Protein AF-A0A955BV72-F1 (afdb_monomer_lite)

pLDDT: mean 93.69, std 6.2, range [55.03, 98.38]

Foldseek 3Di:
DVLCVVVVHDDDDDDDQDAALAADAQEEEGADQDDDCVVSNHQHDALHEYEYLDAQLCPPDPPDDGPHQVVVVVSRHQKYKHFHDDDDSDLQQGFDPCLVVCLLCFAFNLRSRVVRHNDPPGMDMDGDRRRGPNHDAKAWDWDQDDAAAEDEFKGKTFIDIGAAFAWKFKDKLNHTDDIGHHRDIDMDTCPPPFFAKIKIKIWTFHPDPNRHIYMDIHMYGYDPPFPWAKAKAKVVQAEDEQADKMKIKIDDDVQFKKFKDFSPHTPDIAGDNIGMDMDRNNVQPAAKTWMWIARPVRRGIYDTGIYGYD

Sequence (310 aa):
ADQLRAAGAKAVVADGVLPRNAHDVVGLTVGSSLFDLDEAKVKIRPGAICEHLTSYGGILKADWYHTPLSHFLKAGAAGASGTVIEPYAIQAKFPLPAVHLHYYRGCSLAEAFYQSVAGPYQLLIVGDPLCQPWATPPKCSATDIKEGQTVAGSLSVKPHTVGAVRSCEVYLDGVLHSRVKPQETAEITTSGVSGGYHELRLVAIADTPIETRGAFTTSFLVANGSNAALRIRAQPARWVGLDEEITLTAEGAGLKHAVFRQNSRTLGRASGESPSLTLRADVLGRGPVRLHAVNPASGEQSAPLWLWVR

Structure (mmCIF, N/CA/C/O backbone):
data_AF-A0A955BV72-F1
#
_entry.id   AF-A0A955BV72-F1
#
loop_
_atom_site.group_PDB
_atom_site.id
_atom_site.type_symbol
_atom_site.label_atom_id
_atom_site.label_alt_id
_atom_site.label_comp_id
_atom_site.label_asym_id
_atom_site.label_entity_id
_atom_site.label_seq_id
_atom_site.pdbx_PDB_ins_code
_atom_site.Cartn_x
_atom_site.Cartn_y
_atom_site.Cartn_z
_atom_site.occupancy
_atom_site.B_iso_or_equiv
_atom_site.auth_seq_id
_atom_site.auth_comp_id
_atom_site.auth_asym_id
_atom_site.auth_atom_id
_atom_site.pdbx_PDB_model_num
ATOM 1 N N . ALA A 1 1 ? 9.293 1.319 -28.795 1.00 89.12 1 ALA A N 1
ATOM 2 C CA . ALA A 1 1 ? 9.453 2.791 -28.798 1.00 89.12 1 ALA A CA 1
ATOM 3 C C . ALA A 1 1 ? 8.258 3.502 -29.430 1.00 89.12 1 ALA A C 1
ATOM 5 O O . ALA A 1 1 ? 7.754 4.441 -28.830 1.00 89.12 1 ALA A O 1
ATOM 6 N N . ASP A 1 2 ? 7.755 3.052 -30.582 1.00 95.31 2 ASP A N 1
ATOM 7 C CA . ASP A 1 2 ? 6.677 3.763 -31.293 1.00 95.31 2 ASP A CA 1
ATOM 8 C C . ASP A 1 2 ? 5.366 3.844 -30.512 1.00 95.31 2 ASP A C 1
ATOM 10 O O . ASP A 1 2 ? 4.762 4.906 -30.453 1.00 95.31 2 ASP A O 1
ATOM 14 N N . GLN A 1 3 ? 4.978 2.778 -29.807 1.00 96.06 3 GLN A N 1
ATOM 15 C CA . GLN A 1 3 ? 3.794 2.808 -28.937 1.00 96.06 3 GLN A CA 1
ATOM 16 C C . GLN A 1 3 ? 3.919 3.802 -27.772 1.00 96.06 3 GLN A C 1
ATOM 18 O O . GLN A 1 3 ? 2.933 4.426 -27.397 1.00 96.06 3 GLN A O 1
ATOM 23 N N . LEU A 1 4 ? 5.123 3.985 -27.217 1.00 95.06 4 LEU A N 1
ATOM 24 C CA . LEU A 1 4 ? 5.376 5.002 -26.189 1.00 95.06 4 LEU A CA 1
ATOM 25 C C . LEU A 1 4 ? 5.234 6.411 -26.775 1.00 95.06 4 LEU A C 1
ATOM 27 O O . LEU A 1 4 ? 4.575 7.253 -26.175 1.00 95.06 4 LEU A O 1
ATOM 31 N N . ARG A 1 5 ? 5.786 6.646 -27.973 1.00 96.62 5 ARG A N 1
ATOM 32 C CA . ARG A 1 5 ? 5.648 7.926 -28.688 1.00 96.62 5 ARG A CA 1
ATOM 33 C C . ARG A 1 5 ? 4.196 8.231 -29.035 1.00 96.62 5 ARG A C 1
ATOM 35 O O . ARG A 1 5 ? 3.741 9.342 -28.796 1.00 96.62 5 ARG A O 1
ATOM 42 N N . ALA A 1 6 ? 3.454 7.234 -29.516 1.00 96.56 6 ALA A N 1
ATOM 43 C CA . ALA A 1 6 ? 2.024 7.349 -29.790 1.00 96.56 6 ALA A CA 1
ATOM 44 C C . ALA A 1 6 ? 1.201 7.648 -28.524 1.00 96.56 6 ALA A C 1
ATOM 46 O O . ALA A 1 6 ? 0.189 8.334 -28.606 1.00 96.56 6 ALA A O 1
ATOM 47 N N . ALA A 1 7 ? 1.649 7.180 -27.354 1.00 92.75 7 ALA A N 1
ATOM 48 C CA . ALA A 1 7 ? 1.043 7.503 -26.063 1.00 92.75 7 ALA A CA 1
ATOM 49 C C . ALA A 1 7 ? 1.447 8.891 -25.517 1.00 92.75 7 ALA A C 1
ATOM 51 O O . ALA A 1 7 ? 0.935 9.297 -24.479 1.00 92.75 7 ALA A O 1
ATOM 52 N N . GLY A 1 8 ? 2.341 9.622 -26.194 1.00 94.62 8 GLY A N 1
ATOM 53 C CA . GLY A 1 8 ? 2.804 10.954 -25.785 1.00 94.62 8 GLY A CA 1
ATOM 54 C C . GLY A 1 8 ? 4.129 10.974 -25.013 1.00 94.62 8 GLY A C 1
ATOM 55 O O . GLY A 1 8 ? 4.563 12.039 -24.572 1.00 94.62 8 GLY A O 1
ATOM 56 N N . ALA A 1 9 ? 4.807 9.833 -24.861 1.00 94.38 9 ALA A N 1
ATOM 57 C CA . ALA A 1 9 ? 6.116 9.765 -24.218 1.00 94.38 9 ALA A CA 1
ATOM 58 C C . ALA A 1 9 ? 7.266 10.033 -25.203 1.00 94.38 9 ALA A C 1
ATOM 60 O O . ALA A 1 9 ? 7.244 9.639 -26.369 1.00 94.38 9 ALA A O 1
ATOM 61 N N . LYS A 1 10 ? 8.353 10.616 -24.701 1.00 94.88 10 LYS A N 1
ATOM 62 C CA . LYS A 1 10 ? 9.645 10.637 -25.399 1.00 94.88 10 LYS A CA 1
ATOM 63 C C . LYS A 1 10 ? 10.346 9.291 -25.211 1.00 94.88 10 LYS A C 1
ATOM 65 O O . LYS A 1 10 ? 10.582 8.867 -24.085 1.00 94.88 10 LYS A O 1
ATOM 70 N N . ALA A 1 11 ? 10.672 8.623 -26.314 1.00 95.19 11 ALA A N 1
ATOM 71 C CA . ALA A 1 11 ? 11.381 7.345 -26.309 1.00 95.19 11 ALA A CA 1
ATOM 72 C C . ALA A 1 11 ? 12.516 7.363 -27.334 1.00 95.19 11 ALA A C 1
ATOM 74 O O . ALA A 1 11 ? 12.317 7.766 -28.485 1.00 95.19 11 ALA A O 1
ATOM 75 N N . VAL A 1 12 ? 13.689 6.886 -26.924 1.00 93.56 12 VAL A N 1
ATOM 76 C CA . VAL A 1 12 ? 14.898 6.802 -27.749 1.00 93.56 12 VAL A CA 1
ATOM 77 C C . VAL A 1 12 ? 15.370 5.353 -27.760 1.00 93.56 12 VAL A C 1
ATOM 79 O O . VAL A 1 12 ? 15.407 4.705 -26.720 1.00 93.56 12 VAL A O 1
ATOM 82 N N . VAL A 1 13 ? 15.700 4.853 -28.948 1.00 93.00 13 VAL A N 1
ATOM 83 C CA . VAL A 1 13 ? 16.456 3.612 -29.144 1.00 93.00 13 VAL A CA 1
ATOM 84 C C . VAL A 1 13 ? 17.717 4.046 -29.863 1.00 93.00 13 VAL A C 1
ATOM 86 O O . VAL A 1 13 ? 17.620 4.751 -30.867 1.00 93.00 13 VAL A O 1
ATOM 89 N N . ALA A 1 14 ? 18.868 3.715 -29.304 1.00 88.81 14 ALA A N 1
ATOM 90 C CA . ALA A 1 14 ? 20.157 4.131 -29.825 1.00 88.81 14 ALA A CA 1
ATOM 91 C C . ALA A 1 14 ? 21.128 2.958 -29.754 1.00 88.81 14 ALA A C 1
ATOM 93 O O . ALA A 1 14 ? 21.044 2.145 -28.831 1.00 88.81 14 ALA A O 1
ATOM 94 N N . ASP A 1 15 ? 22.050 2.911 -30.708 1.00 88.38 15 ASP A N 1
ATOM 95 C CA . ASP A 1 15 ? 23.176 1.990 -30.668 1.00 88.38 15 ASP A CA 1
ATOM 96 C C . ASP A 1 15 ? 24.218 2.475 -29.649 1.00 88.38 15 ASP A C 1
ATOM 98 O O . ASP A 1 15 ? 24.461 3.677 -29.501 1.00 88.38 15 ASP A O 1
ATOM 102 N N . GLY A 1 16 ? 24.843 1.531 -28.943 1.00 89.69 16 GLY A N 1
ATOM 103 C CA . GLY A 1 16 ? 25.845 1.797 -27.910 1.00 89.69 16 GLY A CA 1
ATOM 104 C C . GLY A 1 16 ? 25.449 1.271 -26.528 1.00 89.69 16 GLY A C 1
ATOM 105 O O . GLY A 1 16 ? 24.464 0.557 -26.368 1.00 89.69 16 GLY A O 1
ATOM 106 N N . VAL A 1 17 ? 26.259 1.607 -25.519 1.00 92.12 17 VAL A N 1
ATOM 107 C CA . VAL A 1 17 ? 26.105 1.092 -24.144 1.00 92.12 17 VAL A CA 1
ATOM 108 C C . VAL A 1 17 ? 25.045 1.869 -23.356 1.00 92.12 17 VAL A C 1
ATOM 110 O O . VAL A 1 17 ? 24.181 1.273 -22.719 1.00 92.12 17 VAL A O 1
ATOM 113 N N . LEU A 1 18 ? 25.102 3.202 -23.405 1.00 94.94 18 LEU A N 1
ATOM 114 C CA . LEU A 1 18 ? 24.198 4.117 -22.707 1.00 94.94 18 LEU A CA 1
ATOM 115 C C . LEU A 1 18 ? 23.954 5.377 -23.553 1.00 94.94 18 LEU A C 1
ATOM 117 O O . LEU A 1 18 ? 24.843 5.778 -24.314 1.00 94.94 18 LEU A O 1
ATOM 121 N N . PRO A 1 19 ? 22.805 6.062 -23.387 1.00 93.38 19 PRO A N 1
ATOM 122 C CA . PRO A 1 19 ? 22.636 7.406 -23.925 1.00 93.38 19 PRO A CA 1
ATOM 123 C C . PRO A 1 19 ? 23.625 8.374 -23.259 1.00 93.38 19 PRO A C 1
ATOM 125 O O . PRO A 1 19 ? 23.889 8.279 -22.063 1.00 93.38 19 PRO A O 1
ATOM 128 N N . ARG A 1 20 ? 24.157 9.337 -24.018 1.00 94.38 20 ARG A N 1
ATOM 129 C CA . ARG A 1 20 ? 25.059 10.372 -23.486 1.00 94.38 20 ARG A CA 1
ATOM 130 C C . ARG A 1 20 ? 24.276 11.644 -23.147 1.00 94.38 20 ARG A C 1
ATOM 132 O O . ARG A 1 20 ? 23.447 12.081 -23.939 1.00 94.38 20 ARG A O 1
ATOM 139 N N . ASN A 1 21 ? 24.579 12.263 -22.004 1.00 95.69 21 ASN A N 1
ATOM 140 C CA . ASN A 1 21 ? 23.965 13.516 -21.528 1.00 95.69 21 ASN A CA 1
ATOM 141 C C . ASN A 1 21 ? 22.427 13.464 -21.366 1.00 95.69 21 ASN A C 1
ATOM 143 O O . ASN A 1 21 ? 21.741 14.460 -21.591 1.00 95.69 21 ASN A O 1
ATOM 147 N N . ALA A 1 22 ? 21.868 12.313 -20.980 1.00 95.25 22 ALA A N 1
ATOM 148 C CA . ALA A 1 22 ? 20.432 12.173 -20.730 1.00 95.25 22 ALA A CA 1
ATOM 149 C C . ALA A 1 22 ? 20.102 12.507 -19.267 1.00 95.25 22 ALA A C 1
ATOM 151 O O . ALA A 1 22 ? 20.547 11.815 -18.358 1.00 95.25 22 ALA A O 1
ATOM 152 N N . HIS A 1 23 ? 19.331 13.561 -19.003 1.00 95.25 23 HIS A N 1
ATOM 153 C CA . HIS A 1 23 ? 19.151 14.084 -17.636 1.00 95.25 23 HIS A CA 1
ATOM 154 C C . HIS A 1 23 ? 17.760 13.851 -17.024 1.00 95.25 23 HIS A C 1
ATOM 156 O O . HIS A 1 23 ? 17.499 14.239 -15.884 1.00 95.25 23 HIS A O 1
ATOM 162 N N . ASP A 1 24 ? 16.866 13.236 -17.784 1.00 94.00 24 ASP A N 1
ATOM 163 C CA . ASP A 1 24 ? 15.438 13.087 -17.527 1.00 94.00 24 ASP A CA 1
ATOM 164 C C . ASP A 1 24 ? 14.976 11.636 -17.737 1.00 94.00 24 ASP A C 1
ATOM 166 O O . ASP A 1 24 ? 13.863 11.374 -18.195 1.00 94.00 24 ASP A O 1
ATOM 170 N N . VAL A 1 25 ? 15.846 10.683 -17.394 1.00 96.81 25 VAL A N 1
ATOM 171 C CA . VAL A 1 25 ? 15.604 9.257 -17.614 1.00 96.81 25 VAL A CA 1
ATOM 172 C C . VAL A 1 25 ? 14.648 8.713 -16.555 1.00 96.81 25 VAL A C 1
ATOM 174 O O . VAL A 1 25 ? 14.969 8.644 -15.370 1.00 96.81 25 VAL A O 1
ATOM 177 N N . VAL A 1 26 ? 13.460 8.321 -17.008 1.00 96.25 26 VAL A N 1
ATOM 178 C CA . VAL A 1 26 ? 12.371 7.731 -16.203 1.00 96.25 26 VAL A CA 1
ATOM 179 C C . VAL A 1 26 ? 12.145 6.242 -16.511 1.00 96.25 26 VAL A C 1
ATOM 181 O O . VAL A 1 26 ? 11.332 5.580 -15.876 1.00 96.25 26 VAL A O 1
ATOM 184 N N . GLY A 1 27 ? 12.879 5.714 -17.488 1.00 96.94 27 GLY A N 1
ATOM 185 C CA . GLY A 1 27 ? 12.865 4.320 -17.909 1.00 96.94 27 GLY A CA 1
ATOM 186 C C . GLY A 1 27 ? 14.147 4.020 -18.677 1.00 96.94 27 GLY A C 1
ATOM 187 O O . GLY A 1 27 ? 14.511 4.795 -19.564 1.00 96.94 27 GLY A O 1
ATOM 188 N N . LEU A 1 28 ? 14.849 2.941 -18.332 1.00 96.88 28 LEU A N 1
ATOM 189 C CA . LEU A 1 28 ? 16.086 2.543 -19.008 1.00 96.88 28 LEU A CA 1
ATOM 190 C C . LEU A 1 28 ? 16.168 1.021 -19.146 1.00 96.88 28 LEU A C 1
ATOM 192 O O . LEU A 1 28 ? 15.914 0.300 -18.192 1.00 96.88 28 LEU A O 1
ATOM 196 N N . THR A 1 29 ? 16.564 0.540 -20.318 1.00 96.19 29 THR A N 1
ATOM 197 C CA . THR A 1 29 ? 16.930 -0.862 -20.553 1.00 96.19 29 THR A CA 1
ATOM 198 C C . THR A 1 29 ? 18.354 -0.877 -21.092 1.00 96.19 29 THR A C 1
ATOM 200 O O . THR A 1 29 ? 18.629 -0.201 -22.084 1.00 96.19 29 THR A O 1
ATOM 203 N N . VAL A 1 30 ? 19.256 -1.606 -20.432 1.00 95.19 30 VAL A N 1
ATOM 204 C CA . VAL A 1 30 ? 20.683 -1.668 -20.782 1.00 95.19 30 VAL A CA 1
ATOM 205 C C . VAL A 1 30 ? 21.053 -3.084 -21.207 1.00 95.19 30 VAL A C 1
ATOM 207 O O . VAL A 1 30 ? 20.963 -4.016 -20.417 1.00 95.19 30 VAL A O 1
ATOM 210 N N . GLY A 1 31 ? 21.502 -3.235 -22.453 1.00 91.94 31 GLY A N 1
ATOM 211 C CA . GLY A 1 31 ? 21.962 -4.503 -23.035 1.00 91.94 31 GLY A CA 1
ATOM 212 C C . GLY A 1 31 ? 23.477 -4.720 -22.957 1.00 91.94 31 GLY A C 1
ATOM 213 O O . GLY A 1 31 ? 24.027 -5.433 -23.789 1.00 91.94 31 GLY A O 1
ATOM 214 N N . SER A 1 32 ? 24.161 -4.092 -21.997 1.00 92.88 32 SER A N 1
ATOM 215 C CA . SER A 1 32 ? 25.611 -4.214 -21.781 1.00 92.88 32 SER A CA 1
ATOM 216 C C . SER A 1 32 ? 25.905 -4.829 -20.413 1.00 92.88 32 SER A C 1
ATOM 218 O O . SER A 1 32 ? 25.185 -4.564 -19.453 1.00 92.88 32 SER A O 1
ATOM 220 N N . SER A 1 33 ? 26.954 -5.649 -20.312 1.00 91.56 33 SER A N 1
ATOM 221 C CA . SER A 1 33 ? 27.413 -6.239 -19.044 1.00 91.56 33 SER A CA 1
ATOM 222 C C . SER A 1 33 ? 28.140 -5.236 -18.147 1.00 91.56 33 SER A C 1
ATOM 224 O O . SER A 1 33 ? 28.151 -5.387 -16.926 1.00 91.56 33 SER A O 1
ATOM 226 N N . LEU A 1 34 ? 28.745 -4.215 -18.757 1.00 94.25 34 LEU A N 1
ATOM 227 C CA . LEU A 1 34 ? 29.481 -3.146 -18.095 1.00 94.25 34 LEU A CA 1
ATOM 228 C C . LEU A 1 34 ? 28.994 -1.797 -18.614 1.00 94.25 34 LEU A C 1
ATOM 230 O O . LEU A 1 34 ? 28.845 -1.597 -19.823 1.00 94.25 34 LEU A O 1
ATOM 234 N N . PHE A 1 35 ? 28.749 -0.875 -17.693 1.00 95.00 35 PHE A N 1
ATOM 235 C CA . PHE A 1 35 ? 28.372 0.500 -17.993 1.00 95.00 35 PHE A CA 1
ATOM 236 C C . PHE A 1 35 ? 28.633 1.411 -16.793 1.00 95.00 35 PHE A C 1
ATOM 238 O O . PHE A 1 35 ? 28.653 0.950 -15.650 1.00 95.00 35 PHE A O 1
ATOM 245 N N . ASP A 1 36 ? 28.768 2.705 -17.078 1.00 96.00 36 ASP A N 1
ATOM 246 C CA . ASP A 1 36 ? 28.958 3.770 -16.097 1.00 96.00 36 ASP A CA 1
ATOM 247 C C . ASP A 1 36 ? 27.968 4.911 -16.391 1.00 96.00 36 ASP A C 1
ATOM 249 O O . ASP A 1 36 ? 28.019 5.556 -17.445 1.00 96.00 36 ASP A O 1
ATOM 253 N N . LEU A 1 37 ? 27.014 5.120 -15.477 1.00 96.62 37 LEU A N 1
ATOM 254 C CA . LEU A 1 37 ? 25.984 6.152 -15.624 1.00 96.62 37 LEU A CA 1
ATOM 255 C C . LEU A 1 37 ? 26.564 7.566 -15.475 1.00 96.62 37 LEU A C 1
ATOM 257 O O . LEU A 1 37 ? 26.101 8.481 -16.161 1.00 96.62 37 LEU A O 1
ATOM 261 N N . ASP A 1 38 ? 27.581 7.745 -14.630 1.00 96.38 38 ASP A N 1
ATOM 262 C CA . ASP A 1 38 ? 28.191 9.042 -14.343 1.00 96.38 38 ASP A CA 1
ATOM 263 C C . ASP A 1 38 ? 29.063 9.500 -15.517 1.00 96.38 38 ASP A C 1
ATOM 265 O O . ASP A 1 38 ? 28.929 10.636 -15.985 1.00 96.38 38 ASP A O 1
ATOM 269 N N . GLU A 1 39 ? 29.876 8.600 -16.079 1.00 96.94 39 GLU A N 1
ATOM 270 C CA . GLU A 1 39 ? 30.669 8.862 -17.287 1.00 96.94 39 GLU A CA 1
ATOM 271 C C . GLU A 1 39 ? 29.765 9.192 -18.488 1.00 96.94 39 GLU A C 1
ATOM 273 O O . GLU A 1 39 ? 30.043 10.091 -19.292 1.00 96.94 39 GLU A O 1
ATOM 278 N N . ALA A 1 40 ? 28.631 8.497 -18.609 1.00 96.12 40 ALA A N 1
ATOM 279 C CA . ALA A 1 40 ? 27.625 8.778 -19.629 1.00 96.12 40 ALA A CA 1
ATOM 280 C C . ALA A 1 40 ? 26.801 10.049 -19.344 1.00 96.12 40 ALA A C 1
ATOM 282 O O . ALA A 1 40 ? 26.083 10.526 -20.231 1.00 96.12 40 ALA A O 1
ATOM 283 N N . LYS A 1 41 ? 26.930 10.637 -18.146 1.00 97.12 41 LYS A N 1
ATOM 284 C CA . LYS A 1 41 ? 26.147 11.782 -17.656 1.00 97.12 41 LYS A CA 1
ATOM 285 C C . LYS A 1 41 ? 24.638 11.512 -17.682 1.00 97.12 41 LYS A C 1
ATOM 287 O O . LYS A 1 41 ? 23.842 12.406 -17.993 1.00 97.12 41 LYS A O 1
ATOM 292 N N . VAL A 1 42 ? 24.251 10.279 -17.361 1.00 97.50 42 VAL A N 1
ATOM 293 C CA . VAL A 1 42 ? 22.862 9.831 -17.259 1.00 97.50 42 VAL A CA 1
ATOM 294 C C . VAL A 1 42 ? 22.320 10.156 -15.871 1.00 97.50 42 VAL A C 1
ATOM 296 O O . VAL A 1 42 ? 22.874 9.728 -14.867 1.00 97.50 42 VAL A O 1
ATOM 299 N N . LYS A 1 43 ? 21.205 10.888 -15.796 1.00 97.75 43 LYS A N 1
ATOM 300 C CA . LYS A 1 43 ? 20.496 11.143 -14.534 1.00 97.75 43 LYS A CA 1
ATOM 301 C C . LYS A 1 43 ? 19.168 10.405 -14.527 1.00 97.75 43 LYS A C 1
ATOM 303 O O . LYS A 1 43 ? 18.241 10.768 -15.257 1.00 97.75 43 LYS A O 1
ATOM 308 N N . ILE A 1 44 ? 19.087 9.398 -13.666 1.00 98.00 44 ILE A N 1
ATOM 309 C CA . ILE A 1 44 ? 17.852 8.680 -13.370 1.00 98.00 44 ILE A CA 1
ATOM 310 C C . ILE A 1 44 ? 16.974 9.557 -12.469 1.00 98.00 44 ILE A C 1
ATOM 312 O O . ILE A 1 44 ? 17.457 10.224 -11.552 1.00 98.00 44 ILE A O 1
ATOM 316 N N . ARG A 1 45 ? 15.675 9.625 -12.764 1.00 97.31 45 ARG A N 1
ATOM 317 C CA . ARG A 1 45 ? 14.709 10.441 -12.017 1.00 97.31 45 ARG A CA 1
ATOM 318 C C . ARG A 1 45 ? 13.954 9.598 -10.980 1.00 97.31 45 ARG A C 1
ATOM 320 O O . ARG A 1 45 ? 13.761 8.404 -11.205 1.00 97.31 45 ARG A O 1
ATOM 327 N N . PRO A 1 46 ? 13.467 10.205 -9.879 1.00 96.06 46 PRO A N 1
ATOM 328 C CA . PRO A 1 46 ? 12.601 9.509 -8.929 1.00 96.06 46 PRO A CA 1
ATOM 329 C C . PRO A 1 46 ? 11.400 8.872 -9.632 1.00 96.06 46 PRO A C 1
ATOM 331 O O . PRO A 1 46 ? 10.790 9.496 -10.501 1.00 96.06 46 PRO A O 1
ATOM 334 N N . GLY A 1 47 ? 11.074 7.637 -9.257 1.00 97.25 47 GLY A N 1
ATOM 335 C CA . GLY A 1 47 ? 10.023 6.863 -9.919 1.00 97.25 47 GLY A CA 1
ATOM 336 C C . GLY A 1 47 ? 10.472 6.140 -11.191 1.00 97.25 47 GLY A C 1
ATOM 337 O O . GLY A 1 47 ? 9.640 5.542 -11.852 1.00 97.25 47 GLY A O 1
ATOM 338 N N . ALA A 1 48 ? 11.753 6.179 -11.572 1.00 98.25 48 ALA A N 1
ATOM 339 C CA . ALA A 1 48 ? 12.214 5.450 -12.750 1.00 98.25 48 ALA A CA 1
ATOM 340 C C . ALA A 1 48 ? 12.291 3.935 -12.522 1.00 98.25 48 ALA A C 1
ATOM 342 O O . ALA A 1 48 ? 12.649 3.483 -11.431 1.00 98.25 48 ALA A O 1
ATOM 343 N N . ILE A 1 49 ? 12.073 3.165 -13.589 1.00 98.38 49 ILE A N 1
ATOM 344 C CA . ILE A 1 49 ? 12.413 1.736 -13.641 1.00 98.38 49 ILE A CA 1
ATOM 345 C C . ILE A 1 49 ? 13.596 1.494 -14.574 1.00 98.38 49 ILE A C 1
ATOM 347 O O . ILE A 1 49 ? 13.686 2.082 -15.652 1.00 98.38 49 ILE A O 1
ATOM 351 N N . CYS A 1 50 ? 14.510 0.623 -14.162 1.00 97.81 50 CYS A N 1
ATOM 352 C CA . CYS A 1 50 ? 15.663 0.237 -14.969 1.00 97.81 50 CYS A CA 1
ATOM 353 C C . CYS A 1 50 ? 15.727 -1.284 -15.155 1.00 97.81 50 CYS A C 1
ATOM 355 O O . CYS A 1 50 ? 15.358 -2.055 -14.273 1.00 97.81 50 CYS A O 1
ATOM 357 N N . GLU A 1 51 ? 16.201 -1.742 -16.302 1.00 95.00 51 GLU A N 1
ATOM 358 C CA . GLU A 1 51 ? 16.277 -3.161 -16.628 1.00 95.00 51 GLU A CA 1
ATOM 359 C C . GLU A 1 51 ? 17.643 -3.497 -17.217 1.00 95.00 51 GLU A C 1
ATOM 361 O O . GLU A 1 51 ? 18.198 -2.749 -18.026 1.00 95.00 51 GLU A O 1
ATOM 366 N N . HIS A 1 52 ? 18.197 -4.609 -16.746 1.00 91.94 52 HIS A N 1
ATOM 367 C CA . HIS A 1 52 ? 19.497 -5.114 -17.144 1.00 91.94 52 HIS A CA 1
ATOM 368 C C . HIS A 1 52 ? 19.321 -6.310 -18.088 1.00 91.94 52 HIS A C 1
ATOM 370 O O . HIS A 1 52 ? 19.298 -7.463 -17.643 1.00 91.94 52 HIS A O 1
ATOM 376 N N . LEU A 1 53 ? 19.257 -6.032 -19.393 1.00 91.12 53 LEU A N 1
ATOM 377 C CA . LEU A 1 53 ? 19.014 -6.999 -20.471 1.00 91.12 53 LEU A CA 1
ATOM 378 C C . LEU A 1 53 ? 20.266 -7.823 -20.806 1.00 91.12 53 LEU A C 1
ATOM 380 O O . LEU A 1 53 ? 20.604 -8.055 -21.964 1.00 91.12 53 LEU A O 1
ATOM 384 N N . THR A 1 54 ? 21.008 -8.248 -19.790 1.00 87.00 54 THR A N 1
ATOM 385 C CA . THR A 1 54 ? 22.131 -9.176 -19.943 1.00 87.00 54 THR A CA 1
ATOM 386 C C . THR A 1 54 ? 22.157 -10.172 -18.789 1.00 87.00 54 THR A C 1
ATOM 388 O O . THR A 1 54 ? 21.472 -10.007 -17.769 1.00 87.00 54 THR A O 1
ATOM 391 N N . SER A 1 55 ? 22.924 -11.251 -18.960 1.00 85.88 55 SER A N 1
ATOM 392 C CA . SER A 1 55 ? 23.156 -12.225 -17.893 1.00 85.88 55 SER A CA 1
ATOM 393 C C . SER A 1 55 ? 23.700 -11.544 -16.632 1.00 85.88 55 SER A C 1
ATOM 395 O O . SER A 1 55 ? 24.425 -10.554 -16.702 1.00 85.88 55 SER A O 1
ATOM 397 N N . TYR A 1 56 ? 23.374 -12.102 -15.467 1.00 90.19 56 TYR A N 1
ATOM 398 C CA . TYR A 1 56 ? 24.003 -11.796 -14.178 1.00 90.19 56 TYR A CA 1
ATOM 399 C C . TYR A 1 56 ? 23.828 -10.382 -13.611 1.00 90.19 56 TYR A C 1
ATOM 401 O O . TYR A 1 56 ? 24.400 -10.084 -12.563 1.00 90.19 56 TYR A O 1
ATOM 409 N N . GLY A 1 57 ? 22.998 -9.529 -14.218 1.00 91.00 57 GLY A N 1
ATOM 410 C CA . GLY A 1 57 ? 22.682 -8.209 -13.657 1.00 91.00 57 GLY A CA 1
ATOM 411 C C . GLY A 1 57 ? 22.066 -8.264 -12.250 1.00 91.00 57 GLY A C 1
ATOM 412 O O . GLY A 1 57 ? 22.100 -7.283 -11.518 1.00 91.00 57 GLY A O 1
ATOM 413 N N . GLY A 1 58 ? 21.513 -9.408 -11.836 1.00 92.31 58 GLY A N 1
ATOM 414 C CA . GLY A 1 58 ? 20.959 -9.641 -10.501 1.00 92.31 58 GLY A CA 1
ATOM 415 C C . GLY A 1 58 ? 21.942 -10.215 -9.477 1.00 92.31 58 GLY A C 1
ATOM 416 O O . GLY A 1 58 ? 21.541 -10.448 -8.338 1.00 92.31 58 GLY 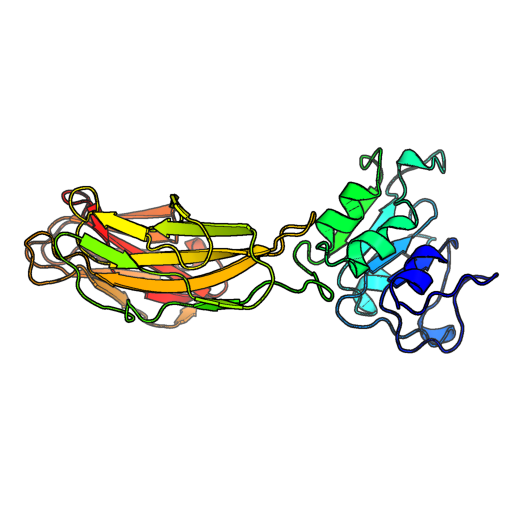A O 1
ATOM 417 N N . ILE A 1 59 ? 23.209 -10.463 -9.832 1.00 93.12 59 ILE A N 1
ATOM 418 C CA . ILE A 1 59 ? 24.207 -10.964 -8.877 1.00 93.12 59 ILE A CA 1
ATOM 419 C C . ILE A 1 59 ? 24.744 -9.802 -8.036 1.00 93.12 59 ILE A C 1
ATOM 421 O O . ILE A 1 59 ? 25.504 -8.961 -8.503 1.00 93.12 59 ILE A O 1
ATOM 425 N N . LEU A 1 60 ? 24.355 -9.768 -6.759 1.00 91.00 60 LEU A N 1
ATOM 426 C CA . LEU A 1 60 ? 24.681 -8.690 -5.817 1.00 91.00 60 LEU A CA 1
ATOM 427 C C . LEU A 1 60 ? 25.914 -9.010 -4.954 1.00 91.00 60 LEU A C 1
ATOM 429 O O . LEU A 1 60 ? 25.886 -8.840 -3.735 1.00 91.00 60 LEU A O 1
ATOM 433 N N . LYS A 1 61 ? 26.987 -9.509 -5.574 1.00 87.69 61 LYS A N 1
ATOM 434 C CA . LYS A 1 61 ? 28.265 -9.783 -4.895 1.00 87.69 61 LYS A CA 1
ATOM 435 C C . LYS A 1 61 ? 29.244 -8.631 -5.115 1.00 87.69 61 LYS A C 1
ATOM 437 O O . LYS A 1 61 ? 29.252 -8.025 -6.181 1.00 87.69 61 LYS A O 1
ATOM 442 N N . ALA A 1 62 ? 30.048 -8.322 -4.098 1.00 77.00 62 ALA A N 1
ATOM 443 C CA . ALA A 1 62 ? 30.973 -7.186 -4.125 1.00 77.00 62 ALA A CA 1
ATOM 444 C C . ALA A 1 62 ? 32.106 -7.345 -5.159 1.00 77.00 62 ALA A C 1
ATOM 446 O O . ALA A 1 62 ? 32.608 -6.350 -5.667 1.00 77.00 62 ALA A O 1
ATOM 447 N N . ASP A 1 63 ? 32.481 -8.581 -5.476 1.00 81.00 63 ASP A N 1
ATOM 448 C CA . ASP A 1 63 ? 33.574 -8.989 -6.364 1.00 81.00 63 ASP A CA 1
ATOM 449 C C . ASP A 1 63 ? 33.079 -9.497 -7.733 1.00 81.00 63 ASP A C 1
ATOM 451 O O . ASP A 1 63 ? 33.746 -10.284 -8.404 1.00 81.00 63 ASP A O 1
ATOM 455 N N . TRP A 1 64 ? 31.888 -9.068 -8.157 1.00 87.19 64 TRP A N 1
ATOM 456 C CA . TRP A 1 64 ? 31.293 -9.489 -9.424 1.00 87.19 64 TRP A CA 1
ATOM 457 C C . TRP A 1 64 ? 31.751 -8.635 -10.618 1.00 87.19 64 TRP A C 1
ATOM 459 O O . TRP A 1 64 ? 31.988 -7.438 -10.484 1.00 87.19 64 TRP A O 1
ATOM 469 N N . TYR A 1 65 ? 31.843 -9.245 -11.805 1.00 87.56 65 TYR A N 1
ATOM 470 C CA . TYR A 1 65 ? 32.414 -8.626 -13.010 1.00 87.56 65 TYR A CA 1
ATOM 471 C C . TYR A 1 65 ? 31.387 -7.961 -13.947 1.00 87.56 65 TYR A C 1
ATOM 473 O O . TYR A 1 65 ? 31.786 -7.406 -14.966 1.00 87.56 65 TYR A O 1
ATOM 481 N N . HIS A 1 66 ? 30.084 -8.010 -13.644 1.00 91.56 66 HIS A N 1
ATOM 482 C CA . HIS A 1 66 ? 29.055 -7.201 -14.323 1.00 91.56 66 HIS A CA 1
ATOM 483 C C . HIS A 1 66 ? 28.605 -6.053 -13.424 1.00 91.56 66 HIS A C 1
ATOM 485 O O . HIS A 1 66 ? 28.570 -6.211 -12.202 1.00 91.56 66 HIS A O 1
ATOM 491 N N . THR A 1 67 ? 28.173 -4.938 -14.017 1.00 93.69 67 THR A N 1
ATOM 492 C CA . THR A 1 67 ? 27.502 -3.876 -13.260 1.00 93.69 67 THR A CA 1
ATOM 493 C C . THR A 1 67 ? 26.186 -4.430 -12.687 1.00 93.69 67 THR A C 1
ATOM 495 O O . THR A 1 67 ? 25.307 -4.820 -13.448 1.00 93.69 67 THR A O 1
ATOM 498 N N . PRO A 1 68 ? 25.995 -4.500 -11.358 1.00 94.44 68 PRO A N 1
ATOM 499 C CA . PRO A 1 68 ? 24.773 -5.063 -10.794 1.00 94.44 68 PRO A CA 1
ATOM 500 C C . PRO A 1 68 ? 23.602 -4.079 -10.908 1.00 94.44 68 PRO A C 1
ATOM 502 O O . PRO A 1 68 ? 23.781 -2.860 -10.870 1.00 94.44 68 PRO A O 1
ATOM 505 N N . LEU A 1 69 ? 22.372 -4.597 -10.907 1.00 95.31 69 LEU A N 1
ATOM 506 C CA . LEU A 1 69 ? 21.130 -3.814 -10.931 1.00 95.31 69 LEU A CA 1
ATOM 507 C C . LEU A 1 69 ? 21.035 -2.786 -9.792 1.00 95.31 69 LEU A C 1
ATOM 509 O O . LEU A 1 69 ? 20.334 -1.782 -9.908 1.00 95.31 69 LEU A O 1
ATOM 513 N N . SER A 1 70 ? 21.770 -3.001 -8.695 1.00 94.75 70 SER A N 1
ATOM 514 C CA . SER A 1 70 ? 21.803 -2.095 -7.545 1.00 94.75 70 SER A CA 1
ATOM 515 C C . SER A 1 70 ? 22.468 -0.760 -7.883 1.00 94.75 70 SER A C 1
ATOM 517 O O . SER A 1 70 ? 22.229 0.227 -7.190 1.00 94.75 70 SER A O 1
ATOM 519 N N . HIS A 1 71 ? 23.243 -0.696 -8.969 1.00 95.31 71 HIS A N 1
ATOM 520 C CA . HIS A 1 71 ? 23.793 0.547 -9.494 1.00 95.31 71 HIS A CA 1
ATOM 521 C C . HIS A 1 71 ? 22.679 1.509 -9.950 1.00 95.31 71 HIS A C 1
ATOM 523 O O . HIS A 1 71 ? 22.742 2.699 -9.651 1.00 95.31 71 HIS A O 1
ATOM 529 N N . PHE A 1 72 ? 21.594 0.999 -10.549 1.00 97.19 72 PHE A N 1
ATOM 530 C CA . PHE A 1 72 ? 20.424 1.817 -10.893 1.00 97.19 72 PHE A CA 1
ATOM 531 C C . PHE A 1 72 ? 19.696 2.351 -9.655 1.00 97.19 72 PHE A C 1
ATOM 533 O O . PHE A 1 72 ? 19.281 3.509 -9.634 1.00 97.19 72 PHE A O 1
ATOM 540 N N . LEU A 1 73 ? 19.569 1.530 -8.605 1.00 96.81 73 LEU A N 1
ATOM 541 C CA . LEU A 1 73 ? 18.955 1.957 -7.343 1.00 96.81 73 LEU A CA 1
ATOM 542 C C . LEU A 1 73 ? 19.774 3.064 -6.670 1.00 96.81 73 LEU A C 1
ATOM 544 O O . LEU A 1 73 ? 19.214 4.067 -6.238 1.00 96.81 73 LEU A O 1
ATOM 548 N N . LYS A 1 74 ? 21.107 2.920 -6.636 1.00 95.81 74 LYS A N 1
ATOM 549 C CA . LYS A 1 74 ? 22.020 3.966 -6.143 1.00 95.81 74 LYS A CA 1
ATOM 550 C C . LYS A 1 74 ? 21.901 5.260 -6.954 1.00 95.81 74 LYS A C 1
ATOM 552 O O . LYS A 1 74 ? 22.008 6.336 -6.378 1.00 95.81 74 LYS A O 1
ATOM 557 N N . ALA A 1 75 ? 21.627 5.153 -8.255 1.00 96.38 75 ALA A N 1
ATOM 558 C CA . ALA A 1 75 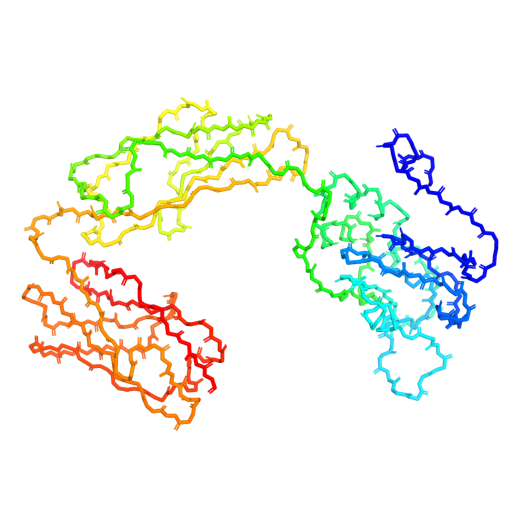? 21.379 6.293 -9.134 1.00 96.38 75 ALA A CA 1
ATOM 559 C C . ALA A 1 75 ? 19.973 6.917 -8.978 1.00 96.38 75 ALA A C 1
ATOM 561 O O . ALA A 1 75 ? 19.695 7.935 -9.608 1.00 96.38 75 ALA A O 1
ATOM 562 N N . GLY A 1 76 ? 19.091 6.349 -8.143 1.00 95.50 76 GLY A N 1
ATOM 563 C CA . GLY A 1 76 ? 17.772 6.910 -7.823 1.00 95.50 76 GLY A CA 1
ATOM 564 C C . GLY A 1 76 ? 16.582 6.254 -8.528 1.00 95.50 76 GLY A C 1
ATOM 565 O O . GLY A 1 76 ? 15.475 6.796 -8.466 1.00 95.50 76 GLY A O 1
ATOM 566 N N . ALA A 1 77 ? 16.773 5.107 -9.190 1.00 98.00 77 ALA A N 1
ATOM 567 C CA . ALA A 1 77 ? 15.655 4.323 -9.711 1.00 98.00 77 ALA A CA 1
ATOM 568 C C . ALA A 1 77 ? 14.745 3.844 -8.566 1.00 98.00 77 ALA A C 1
ATOM 570 O O . ALA A 1 77 ? 15.228 3.378 -7.533 1.00 98.00 77 ALA A O 1
ATOM 571 N N . ALA A 1 78 ? 13.428 3.908 -8.769 1.00 98.25 78 ALA A N 1
ATOM 572 C CA . ALA A 1 78 ? 12.452 3.330 -7.846 1.00 98.25 78 ALA A CA 1
ATOM 573 C C . ALA A 1 78 ? 12.425 1.800 -7.927 1.00 98.25 78 ALA A C 1
ATOM 575 O O . ALA A 1 78 ? 12.073 1.142 -6.950 1.00 98.25 78 ALA A O 1
ATOM 576 N N . GLY A 1 79 ? 12.830 1.235 -9.067 1.00 98.00 79 GLY A N 1
ATOM 577 C CA . GLY A 1 79 ? 13.064 -0.193 -9.196 1.00 98.00 79 GLY A CA 1
ATOM 578 C C . GLY A 1 79 ? 14.027 -0.563 -10.301 1.00 98.00 79 GLY A C 1
ATOM 579 O O . GLY A 1 79 ? 14.268 0.194 -11.243 1.00 98.00 79 GLY A O 1
ATOM 580 N N . ALA A 1 80 ? 14.572 -1.763 -10.168 1.00 97.69 80 ALA A N 1
ATOM 581 C CA . ALA A 1 80 ? 15.483 -2.344 -11.126 1.00 97.69 80 ALA A CA 1
ATOM 582 C C . ALA A 1 80 ? 15.244 -3.849 -11.266 1.00 97.69 80 ALA A C 1
ATOM 584 O O . ALA A 1 80 ? 14.732 -4.492 -10.347 1.00 97.69 80 ALA A O 1
ATOM 585 N N . SER A 1 81 ? 15.651 -4.427 -12.392 1.00 96.44 81 SER A N 1
ATOM 586 C CA . SER A 1 81 ? 15.697 -5.882 -12.530 1.00 96.44 81 SER A CA 1
ATOM 587 C C . SER A 1 81 ? 16.950 -6.372 -13.240 1.00 96.44 81 SER A C 1
ATOM 589 O O . SER A 1 81 ? 17.588 -5.631 -13.990 1.00 96.44 81 SER A O 1
ATOM 591 N N . GLY A 1 82 ? 17.314 -7.621 -12.965 1.00 94.44 82 GLY A N 1
ATOM 592 C CA . GLY A 1 82 ? 18.468 -8.282 -13.557 1.00 94.44 82 GLY A CA 1
ATOM 593 C C . GLY A 1 82 ? 18.471 -9.775 -13.255 1.00 94.44 82 GLY A C 1
ATOM 594 O O . GLY A 1 82 ? 17.917 -10.233 -12.253 1.00 94.44 82 GLY A O 1
ATOM 595 N N . THR A 1 83 ? 19.065 -10.558 -14.149 1.00 92.81 83 THR A N 1
ATOM 596 C CA . THR A 1 83 ? 19.040 -12.023 -14.043 1.00 92.81 83 THR A CA 1
ATOM 597 C C . THR A 1 83 ? 20.047 -12.548 -13.019 1.00 92.81 83 THR A C 1
ATOM 599 O O . THR A 1 83 ? 21.142 -12.004 -12.889 1.00 92.81 83 THR A O 1
ATOM 602 N N . VAL A 1 84 ? 19.696 -13.608 -12.283 1.00 89.69 84 VAL A N 1
ATOM 603 C CA . VAL A 1 84 ? 20.531 -14.171 -11.196 1.00 89.69 84 VAL A CA 1
ATOM 604 C C . VAL A 1 84 ? 21.294 -15.439 -11.581 1.00 89.69 84 VAL A C 1
ATOM 606 O O . VAL A 1 84 ? 22.143 -15.892 -10.819 1.00 89.69 84 VAL A O 1
ATOM 609 N N . ILE A 1 85 ? 20.994 -16.035 -12.740 1.00 82.94 85 ILE A N 1
ATOM 610 C CA . ILE A 1 85 ? 21.591 -17.305 -13.173 1.00 82.94 85 ILE A CA 1
ATOM 611 C C . ILE A 1 85 ? 21.614 -17.459 -14.705 1.00 82.94 85 ILE A C 1
ATOM 613 O O . ILE A 1 85 ? 20.811 -16.871 -15.441 1.00 82.94 85 ILE A O 1
ATOM 617 N N . GLU A 1 86 ? 22.546 -18.291 -15.162 1.00 80.75 86 GLU A N 1
ATOM 618 C CA . GLU A 1 86 ? 22.801 -18.710 -16.547 1.00 80.75 86 GLU A CA 1
ATOM 619 C C . GLU A 1 86 ? 22.209 -20.108 -16.862 1.00 80.75 86 GLU A C 1
ATOM 621 O O . GLU A 1 86 ? 21.766 -20.772 -15.923 1.00 80.75 86 GLU A O 1
ATOM 626 N N . PRO A 1 87 ? 22.082 -20.557 -18.141 1.00 55.03 87 PRO A N 1
ATOM 627 C CA . PRO A 1 87 ? 23.049 -20.370 -19.241 1.00 55.03 87 PRO A CA 1
ATOM 628 C C . PRO A 1 87 ? 22.552 -19.724 -20.542 1.00 55.03 87 PRO A C 1
ATOM 630 O O . PRO A 1 87 ? 23.338 -19.579 -21.469 1.00 55.03 87 PRO A O 1
ATOM 633 N N . TYR A 1 88 ? 21.289 -19.307 -20.654 1.00 70.44 88 TYR A N 1
ATOM 634 C CA . TYR A 1 88 ? 20.775 -18.786 -21.929 1.00 70.44 88 TYR A CA 1
ATOM 635 C C . TYR A 1 88 ? 20.046 -17.460 -21.774 1.00 70.44 88 TYR A C 1
ATOM 637 O O . TYR A 1 88 ? 19.241 -17.297 -20.855 1.00 70.44 88 TYR A O 1
ATOM 645 N N . ALA A 1 89 ? 20.278 -16.527 -22.700 1.00 71.00 89 ALA A N 1
ATOM 646 C CA . ALA A 1 89 ? 19.494 -15.304 -22.840 1.00 71.00 89 ALA A CA 1
ATOM 647 C C . ALA A 1 89 ? 18.146 -15.601 -23.531 1.00 71.00 89 ALA A C 1
ATOM 649 O O . ALA A 1 89 ? 17.878 -15.157 -24.642 1.00 71.00 89 ALA A O 1
ATOM 650 N N . ILE A 1 90 ? 17.304 -16.412 -22.886 1.00 84.62 90 ILE A N 1
ATOM 651 C CA . ILE A 1 90 ? 15.958 -16.709 -23.386 1.00 84.62 90 ILE A CA 1
ATOM 652 C C . ILE A 1 90 ? 15.032 -15.523 -23.126 1.00 84.62 90 ILE A C 1
ATOM 654 O O . ILE A 1 90 ? 14.946 -15.045 -21.999 1.00 84.62 90 ILE A O 1
ATOM 658 N N . GLN A 1 91 ? 14.289 -15.074 -24.140 1.00 88.00 91 GLN A N 1
ATOM 659 C CA . GLN A 1 91 ? 13.399 -13.912 -24.006 1.00 88.00 91 GLN A CA 1
ATOM 660 C C . GLN A 1 91 ? 12.415 -14.046 -22.832 1.00 88.00 91 GLN A C 1
ATOM 662 O O . GLN A 1 91 ? 12.096 -13.057 -22.184 1.00 88.00 91 GLN A O 1
ATOM 667 N N . ALA A 1 92 ? 11.967 -15.267 -22.526 1.00 88.56 92 ALA A N 1
ATOM 668 C CA . ALA A 1 92 ? 10.974 -15.528 -21.487 1.00 88.56 92 ALA A CA 1
ATOM 669 C C . ALA A 1 92 ? 11.366 -15.015 -20.087 1.00 88.56 92 ALA A C 1
ATOM 671 O O . ALA A 1 92 ? 10.473 -14.704 -19.301 1.00 88.56 92 ALA A O 1
ATOM 672 N N . LYS A 1 93 ? 12.666 -14.913 -19.768 1.00 87.69 93 LYS A N 1
ATOM 673 C CA . LYS A 1 93 ? 13.131 -14.470 -18.440 1.00 87.69 93 LYS A CA 1
ATOM 674 C C . LYS A 1 93 ? 13.377 -12.968 -18.324 1.00 87.69 93 LYS A C 1
ATOM 676 O O . LYS A 1 93 ? 13.604 -12.487 -17.218 1.00 87.69 93 LYS A O 1
ATOM 681 N N . PHE A 1 94 ? 13.366 -12.247 -19.441 1.00 92.50 94 PHE A N 1
ATOM 682 C CA . PHE A 1 94 ? 13.548 -10.802 -19.457 1.00 92.50 94 PHE A CA 1
ATOM 683 C C . PHE A 1 94 ? 12.201 -10.106 -19.622 1.00 92.50 94 PHE A C 1
ATOM 685 O O . PHE A 1 94 ? 11.324 -10.628 -20.320 1.00 92.50 94 PHE A O 1
ATOM 692 N N . PRO A 1 95 ? 12.028 -8.914 -19.032 1.00 94.62 95 PRO A N 1
ATOM 693 C CA . PRO A 1 95 ? 10.885 -8.082 -19.350 1.00 94.62 95 PRO A CA 1
ATOM 694 C C . PRO A 1 95 ? 10.864 -7.764 -20.847 1.00 94.62 95 PRO A C 1
ATOM 696 O O . PRO A 1 95 ? 11.864 -7.351 -21.433 1.00 94.62 95 PRO A O 1
ATOM 699 N N . LEU A 1 96 ? 9.708 -7.929 -21.482 1.00 95.25 96 LEU A N 1
ATOM 700 C CA . LEU A 1 96 ? 9.463 -7.362 -22.799 1.00 95.25 96 LEU A CA 1
ATOM 701 C C . LEU A 1 96 ? 9.617 -5.833 -22.727 1.00 95.25 96 LEU A C 1
ATOM 703 O O . LEU A 1 96 ? 9.239 -5.232 -21.717 1.00 95.25 96 LEU A O 1
ATOM 707 N N . PRO A 1 97 ? 10.042 -5.158 -23.814 1.00 92.38 97 PRO A N 1
ATOM 708 C CA . PRO A 1 97 ? 10.113 -3.692 -23.856 1.00 92.38 97 PRO A CA 1
ATOM 709 C C . PRO A 1 97 ? 8.789 -2.983 -23.520 1.00 92.38 97 PRO A C 1
ATOM 711 O O . PRO A 1 97 ? 8.782 -1.796 -23.192 1.00 92.38 97 PRO A O 1
ATOM 714 N N . ALA A 1 98 ? 7.667 -3.710 -23.590 1.00 94.75 98 ALA A N 1
ATOM 715 C CA . ALA A 1 98 ? 6.351 -3.265 -23.150 1.00 94.75 98 ALA A CA 1
ATOM 716 C C . ALA A 1 98 ? 6.294 -2.882 -21.660 1.00 94.75 98 ALA A C 1
ATOM 718 O O . ALA A 1 98 ? 5.393 -2.134 -21.292 1.00 94.75 98 ALA A O 1
ATOM 719 N N . VAL A 1 99 ? 7.259 -3.291 -20.825 1.00 97.44 99 VAL A N 1
ATOM 720 C CA . VAL A 1 99 ? 7.355 -2.889 -19.408 1.00 97.44 99 VAL A CA 1
ATOM 721 C C . VAL A 1 99 ? 7.249 -1.376 -19.232 1.00 97.44 99 VAL A C 1
ATOM 723 O O . VAL A 1 99 ? 6.441 -0.894 -18.442 1.00 97.44 99 VAL A O 1
ATOM 726 N N . HIS A 1 100 ? 7.964 -0.613 -20.062 1.00 97.62 100 HIS A N 1
ATOM 727 C CA . HIS A 1 100 ? 7.931 0.849 -20.037 1.00 97.62 100 HIS A CA 1
ATOM 728 C C . HIS A 1 100 ? 6.565 1.397 -20.468 1.00 97.62 100 HIS A C 1
ATOM 730 O O . HIS A 1 100 ? 6.125 2.424 -19.960 1.00 97.62 100 HIS A O 1
ATOM 736 N N . LEU A 1 101 ? 5.866 0.710 -21.378 1.00 97.25 101 LEU A N 1
ATOM 737 C CA . LEU A 1 101 ? 4.524 1.092 -21.821 1.00 97.25 101 LEU A CA 1
ATOM 738 C C . LEU A 1 101 ? 3.463 0.807 -20.753 1.00 97.25 101 LEU A C 1
ATOM 740 O O . LEU A 1 101 ? 2.614 1.662 -20.520 1.00 97.25 101 LEU A O 1
ATOM 744 N N . HIS A 1 102 ? 3.502 -0.356 -20.097 1.00 97.50 102 HIS A N 1
ATOM 745 C CA . HIS A 1 102 ? 2.616 -0.661 -18.968 1.00 97.50 102 HIS A CA 1
ATOM 746 C C . HIS A 1 102 ? 2.791 0.374 -17.857 1.00 97.50 102 HIS A C 1
ATOM 748 O O . HIS A 1 102 ? 1.810 0.936 -17.370 1.00 97.50 102 HIS A O 1
ATOM 754 N N . TYR A 1 103 ? 4.045 0.688 -17.531 1.00 97.88 103 TYR A N 1
ATOM 755 C CA . TYR A 1 103 ? 4.374 1.663 -16.504 1.00 97.88 103 TYR A CA 1
ATOM 756 C C . TYR A 1 103 ? 3.888 3.074 -16.867 1.00 97.88 103 TYR A C 1
ATOM 758 O O . TYR A 1 103 ? 3.194 3.712 -16.078 1.00 97.88 103 TYR A O 1
ATOM 766 N N . TYR A 1 104 ? 4.127 3.521 -18.106 1.00 97.06 104 TYR A N 1
ATOM 767 C CA . TYR A 1 104 ? 3.649 4.818 -18.600 1.00 97.06 104 TYR A CA 1
ATOM 768 C C . TYR A 1 104 ? 2.117 4.921 -18.677 1.00 97.06 104 TYR A C 1
ATOM 770 O O . TYR A 1 104 ? 1.560 6.002 -18.515 1.00 97.06 104 TYR A O 1
ATOM 778 N N . ARG A 1 105 ? 1.408 3.804 -18.887 1.00 95.81 105 ARG A N 1
ATOM 779 C CA . ARG A 1 105 ? -0.064 3.769 -18.832 1.00 95.81 105 ARG A CA 1
ATOM 780 C C . ARG A 1 105 ? -0.618 3.926 -17.412 1.00 95.81 105 ARG A C 1
ATOM 782 O O . ARG A 1 105 ? -1.821 4.113 -17.269 1.00 95.81 105 ARG A O 1
ATOM 789 N N . GLY A 1 106 ? 0.235 3.863 -16.388 1.00 96.44 106 GLY A N 1
ATOM 790 C CA . GLY A 1 106 ? -0.144 4.037 -14.989 1.00 96.44 106 GLY A CA 1
ATOM 791 C C . GLY A 1 106 ? -0.211 2.743 -14.185 1.00 96.44 106 GLY A C 1
ATOM 792 O O . GLY A 1 106 ? -0.732 2.776 -13.075 1.00 96.44 106 GLY A O 1
ATOM 793 N N . CYS A 1 107 ? 0.306 1.624 -14.708 1.00 98.06 107 CYS A N 1
ATOM 794 C CA . CYS A 1 107 ? 0.547 0.447 -13.872 1.00 98.06 107 CYS A CA 1
ATOM 795 C C . CYS A 1 107 ? 1.571 0.799 -12.786 1.00 98.06 107 CYS A C 1
ATOM 797 O O . CYS A 1 107 ? 2.486 1.596 -13.012 1.00 98.06 107 CYS A O 1
ATOM 799 N N . SER A 1 108 ? 1.459 0.159 -11.630 1.00 98.12 108 SER A N 1
ATOM 800 C CA . SER A 1 108 ? 2.535 0.132 -10.646 1.00 98.12 108 SER A CA 1
ATOM 801 C C . SER A 1 108 ? 3.778 -0.561 -11.203 1.00 98.12 108 SER A C 1
ATOM 803 O O . SER A 1 108 ? 3.724 -1.307 -12.185 1.00 98.12 108 SER A O 1
ATOM 805 N N . LEU A 1 109 ? 4.921 -0.325 -10.562 1.00 98.00 109 LEU A N 1
ATOM 806 C CA . LEU A 1 109 ? 6.190 -0.964 -10.894 1.00 98.00 109 LEU A CA 1
ATOM 807 C C . LEU A 1 109 ? 6.029 -2.486 -10.938 1.00 98.00 109 LEU A C 1
ATOM 809 O O . LEU A 1 109 ? 6.431 -3.116 -11.917 1.00 98.00 109 LEU A O 1
ATOM 813 N N . ALA A 1 110 ? 5.397 -3.072 -9.914 1.00 96.94 110 ALA A N 1
ATOM 814 C CA . ALA A 1 110 ? 5.168 -4.511 -9.857 1.00 96.94 110 ALA A CA 1
ATOM 815 C C . ALA A 1 110 ? 4.306 -4.992 -11.033 1.00 96.94 110 ALA A C 1
ATOM 817 O O . ALA A 1 110 ? 4.695 -5.918 -11.743 1.00 96.94 110 ALA A O 1
ATOM 818 N N . GLU A 1 111 ? 3.171 -4.341 -11.284 1.00 97.56 111 GLU A N 1
ATOM 819 C CA . GLU A 1 111 ? 2.279 -4.693 -12.392 1.00 97.56 111 GLU A CA 1
ATOM 820 C C . GLU A 1 111 ? 2.974 -4.582 -13.751 1.00 97.56 111 GLU A C 1
ATOM 822 O O . GLU A 1 111 ? 2.799 -5.462 -14.592 1.00 97.56 111 GLU A O 1
ATOM 827 N N . ALA A 1 112 ? 3.778 -3.539 -13.970 1.00 97.81 112 ALA A N 1
ATOM 828 C CA . ALA A 1 112 ? 4.508 -3.345 -15.215 1.00 97.81 112 ALA A CA 1
ATOM 829 C C . ALA A 1 112 ? 5.514 -4.478 -15.466 1.00 97.81 112 ALA A C 1
ATOM 831 O O . ALA A 1 112 ? 5.547 -5.032 -16.568 1.00 97.81 112 ALA A O 1
ATOM 832 N N . PHE A 1 113 ? 6.301 -4.861 -14.455 1.00 97.12 113 PHE A N 1
ATOM 833 C CA . PHE A 1 113 ? 7.254 -5.966 -14.578 1.00 97.12 113 PHE A CA 1
ATOM 834 C C . PHE A 1 113 ? 6.552 -7.316 -14.751 1.00 97.12 113 PHE A C 1
ATOM 836 O O . PHE A 1 113 ? 6.876 -8.047 -15.686 1.00 97.12 113 PHE A O 1
ATOM 843 N N . TYR A 1 114 ? 5.572 -7.644 -13.905 1.00 95.88 114 TYR A N 1
ATOM 844 C CA . TYR A 1 114 ? 4.918 -8.955 -13.942 1.00 95.88 114 TYR A CA 1
ATOM 845 C C . TYR A 1 114 ? 4.017 -9.159 -15.167 1.00 95.88 114 TYR A C 1
ATOM 847 O O . TYR A 1 114 ? 3.847 -10.295 -15.597 1.00 95.88 114 TYR A O 1
ATOM 855 N N . GLN A 1 115 ? 3.507 -8.092 -15.791 1.00 95.69 115 GLN A N 1
ATOM 856 C CA . GLN A 1 115 ? 2.851 -8.186 -17.106 1.00 95.69 115 GLN A CA 1
ATOM 857 C C . GLN A 1 115 ? 3.839 -8.376 -18.264 1.00 95.69 115 GLN A C 1
ATOM 859 O O . GLN A 1 115 ? 3.434 -8.753 -19.362 1.00 95.69 115 GLN A O 1
ATOM 864 N N . SER A 1 116 ? 5.128 -8.111 -18.041 1.00 96.62 116 SER A N 1
ATOM 865 C CA . SER A 1 116 ? 6.140 -8.092 -19.102 1.00 96.62 116 SER A CA 1
ATOM 866 C C . SER A 1 116 ? 7.068 -9.303 -19.095 1.00 96.62 116 SER A C 1
ATOM 868 O O . SER A 1 116 ? 7.856 -9.444 -20.025 1.00 96.62 116 SER A O 1
ATOM 870 N N . VAL A 1 117 ? 7.008 -10.173 -18.083 1.00 94.75 117 VAL A N 1
ATOM 871 C CA . VAL A 1 117 ? 7.912 -11.325 -17.929 1.00 94.75 117 VAL A CA 1
ATOM 872 C C . VAL A 1 117 ? 7.112 -12.623 -17.969 1.00 94.75 117 VAL A C 1
ATOM 874 O O . VAL A 1 117 ? 6.204 -12.817 -17.169 1.00 94.75 117 VAL A O 1
ATOM 877 N N . ALA A 1 118 ? 7.479 -13.542 -18.864 1.00 93.44 118 ALA A N 1
ATOM 878 C CA . ALA A 1 118 ? 6.788 -14.826 -19.003 1.00 93.44 118 ALA A CA 1
ATOM 879 C C . ALA A 1 118 ? 7.283 -15.895 -18.006 1.00 93.44 118 ALA A C 1
ATOM 881 O O . ALA A 1 118 ? 6.519 -16.766 -17.601 1.00 93.44 118 ALA A O 1
ATOM 882 N N . GLY A 1 119 ? 8.558 -15.846 -17.609 1.00 89.50 119 GLY A N 1
ATOM 883 C CA . GLY A 1 119 ? 9.202 -16.818 -16.724 1.00 89.50 119 GLY A CA 1
ATOM 884 C C . GLY A 1 119 ? 10.137 -16.146 -15.713 1.00 89.50 119 GLY A C 1
ATOM 885 O O . GLY A 1 119 ? 11.342 -16.086 -15.956 1.00 89.50 119 GLY A O 1
ATOM 886 N N . PRO A 1 120 ? 9.628 -15.661 -14.565 1.00 86.12 120 PRO A N 1
ATOM 887 C CA . PRO A 1 120 ? 10.393 -14.822 -13.637 1.00 86.12 120 PRO A CA 1
ATOM 888 C C . PRO A 1 120 ? 11.398 -15.585 -12.755 1.00 86.12 120 PRO A C 1
ATOM 890 O O . PRO A 1 120 ? 12.113 -14.963 -11.980 1.00 86.12 120 PRO A O 1
ATOM 893 N N . TYR A 1 121 ? 11.501 -16.915 -12.864 1.00 87.56 121 TYR A N 1
ATOM 894 C CA . TYR A 1 121 ? 12.321 -17.761 -11.977 1.00 87.56 121 TYR A CA 1
ATOM 895 C C . TYR A 1 121 ? 13.810 -17.391 -11.918 1.00 87.56 121 TYR A C 1
ATOM 897 O O . TYR A 1 121 ? 14.490 -17.719 -10.951 1.00 87.56 121 TYR A O 1
ATOM 905 N N . GLN A 1 122 ? 14.327 -16.744 -12.964 1.00 90.75 122 GLN A N 1
ATOM 906 C CA . GLN A 1 122 ? 15.735 -16.360 -13.084 1.00 90.75 122 GLN A CA 1
ATOM 907 C C . GLN A 1 122 ? 15.946 -14.843 -13.008 1.00 90.75 122 GLN A C 1
ATOM 909 O O . GLN A 1 122 ? 17.063 -14.382 -13.250 1.00 90.75 122 GLN A O 1
ATOM 914 N N . LEU A 1 123 ? 14.900 -14.071 -12.705 1.00 92.19 123 LEU A N 1
ATOM 915 C CA . LEU A 1 123 ? 14.918 -12.614 -12.688 1.00 92.19 123 LEU A CA 1
ATOM 916 C C . LEU A 1 123 ? 14.707 -12.107 -11.264 1.00 92.19 123 LEU A C 1
ATOM 918 O O . LEU A 1 123 ? 13.716 -12.432 -10.615 1.00 92.19 123 LEU A O 1
ATOM 922 N N . LEU A 1 124 ? 15.624 -11.268 -10.795 1.00 94.50 124 LEU A N 1
ATOM 923 C CA . LEU A 1 124 ? 15.421 -10.502 -9.579 1.00 94.50 124 LEU A CA 1
ATOM 924 C C . LEU A 1 124 ? 14.815 -9.149 -9.956 1.00 94.50 124 LEU A C 1
ATOM 926 O O . LEU A 1 124 ? 15.404 -8.418 -10.749 1.00 94.50 124 LEU A O 1
ATOM 930 N N . ILE A 1 125 ? 13.657 -8.825 -9.384 1.00 96.06 125 ILE A N 1
ATOM 931 C CA . ILE A 1 125 ? 13.021 -7.506 -9.467 1.00 96.06 125 ILE A CA 1
ATOM 932 C C . ILE A 1 125 ? 13.093 -6.895 -8.068 1.00 96.06 125 ILE A C 1
ATOM 934 O O . ILE A 1 125 ? 12.658 -7.514 -7.098 1.00 96.06 125 ILE A O 1
ATOM 938 N N . VAL A 1 126 ? 13.662 -5.699 -7.953 1.00 96.81 126 VAL A N 1
ATOM 939 C CA . VAL A 1 126 ? 13.820 -4.972 -6.686 1.00 96.81 126 VAL A CA 1
ATOM 940 C C . VAL A 1 126 ? 13.278 -3.559 -6.815 1.00 96.81 126 VAL A C 1
ATOM 942 O O . VAL A 1 126 ? 13.347 -2.966 -7.890 1.00 96.81 126 VAL A O 1
ATOM 945 N N . GLY A 1 127 ? 12.787 -2.995 -5.715 1.00 96.69 127 GLY A N 1
ATOM 946 C CA . GLY A 1 127 ? 12.305 -1.618 -5.682 1.00 96.69 127 GLY A CA 1
ATOM 947 C C . GLY A 1 127 ? 11.039 -1.446 -4.858 1.00 96.69 127 GLY A C 1
ATOM 948 O O . GLY A 1 127 ? 10.688 -2.310 -4.056 1.00 96.69 127 GLY A O 1
ATOM 949 N N . ASP A 1 128 ? 10.362 -0.324 -5.082 1.00 97.69 128 ASP A N 1
ATOM 950 C CA . ASP A 1 128 ? 9.051 -0.020 -4.513 1.00 97.69 128 ASP A CA 1
ATOM 951 C C . ASP A 1 128 ? 7.931 -0.591 -5.407 1.00 97.69 128 ASP A C 1
ATOM 953 O O . ASP A 1 128 ? 7.635 -0.013 -6.458 1.00 97.69 128 ASP A O 1
ATOM 957 N N . PRO A 1 129 ? 7.278 -1.705 -5.019 1.00 97.50 129 PRO A N 1
ATOM 958 C CA . PRO A 1 129 ? 6.265 -2.346 -5.853 1.00 97.50 129 PRO A CA 1
ATOM 959 C C . PRO A 1 129 ? 5.032 -1.467 -6.094 1.00 97.50 129 PRO A C 1
ATOM 961 O O . PRO A 1 129 ? 4.341 -1.687 -7.086 1.00 97.50 129 PRO A O 1
ATOM 964 N N . LEU A 1 130 ? 4.760 -0.482 -5.227 1.00 97.06 130 LEU A N 1
ATOM 965 C CA . LEU A 1 130 ? 3.595 0.404 -5.316 1.00 97.06 130 LEU A CA 1
ATOM 966 C C . LEU A 1 130 ? 3.880 1.700 -6.084 1.00 97.06 130 LEU A C 1
ATOM 968 O O . LEU A 1 130 ? 2.963 2.495 -6.298 1.00 97.06 130 LEU A O 1
ATOM 972 N N . CYS A 1 131 ? 5.123 1.934 -6.510 1.00 98.06 131 CYS A N 1
ATOM 973 C CA . CYS A 1 131 ? 5.476 3.128 -7.265 1.00 98.06 131 CYS A CA 1
ATOM 974 C C . CYS A 1 131 ? 4.701 3.170 -8.593 1.00 98.06 131 CYS A C 1
ATOM 976 O O . CYS A 1 131 ? 4.803 2.239 -9.386 1.00 98.06 131 CYS A O 1
ATOM 978 N N . GLN A 1 132 ? 3.946 4.243 -8.847 1.00 97.06 132 GLN A N 1
ATOM 979 C CA . GLN A 1 132 ? 3.055 4.384 -10.013 1.00 97.06 132 GLN A CA 1
ATOM 980 C C . GLN A 1 132 ? 2.980 5.844 -10.522 1.00 97.06 132 GLN A C 1
ATOM 982 O O . GLN A 1 132 ? 1.930 6.484 -10.468 1.00 97.06 132 GLN A O 1
ATOM 987 N N . PRO A 1 133 ? 4.086 6.440 -10.997 1.00 96.56 133 PRO A N 1
ATOM 988 C CA . PRO A 1 133 ? 4.177 7.886 -11.222 1.00 96.56 133 PRO A CA 1
ATOM 989 C C . PRO A 1 133 ? 3.288 8.420 -12.360 1.00 96.56 133 PRO A C 1
ATOM 991 O O . PRO A 1 133 ? 3.050 9.625 -12.412 1.00 96.56 133 PRO A O 1
ATOM 994 N N . TRP A 1 134 ? 2.769 7.554 -13.239 1.00 96.56 134 TRP A N 1
ATOM 995 C CA . TRP A 1 134 ? 1.801 7.922 -14.287 1.00 96.56 134 TRP A CA 1
ATOM 996 C C . TRP A 1 134 ? 0.362 7.493 -13.985 1.00 96.56 134 TRP A C 1
ATOM 998 O O . TRP A 1 134 ? -0.521 7.674 -14.824 1.00 96.56 134 TRP A O 1
ATOM 1008 N N . ALA A 1 135 ? 0.094 6.933 -12.802 1.00 96.19 135 ALA A N 1
ATOM 1009 C CA . ALA A 1 135 ? -1.272 6.627 -12.412 1.00 96.19 135 ALA A CA 1
ATOM 1010 C C . ALA A 1 135 ? -2.086 7.915 -12.254 1.00 96.19 135 ALA A C 1
ATOM 1012 O O . ALA A 1 135 ? -1.651 8.897 -11.653 1.00 96.19 135 ALA A O 1
ATOM 1013 N N . THR A 1 136 ? -3.315 7.881 -12.759 1.00 95.06 136 THR A N 1
ATOM 1014 C CA . THR A 1 136 ? -4.304 8.950 -12.597 1.00 95.06 136 THR A CA 1
ATOM 1015 C C . THR A 1 136 ? -5.478 8.416 -11.775 1.00 95.06 136 THR A C 1
ATOM 1017 O O . THR A 1 136 ? -6.533 8.103 -12.326 1.00 95.06 136 THR A O 1
ATOM 1020 N N . PRO A 1 137 ? -5.303 8.209 -10.454 1.00 95.94 137 PRO A N 1
ATOM 1021 C CA . PRO A 1 137 ? -6.384 7.709 -9.617 1.00 95.94 137 PRO A CA 1
ATOM 1022 C C . PRO A 1 137 ? -7.534 8.730 -9.570 1.00 95.94 137 PRO A C 1
ATOM 1024 O O . PRO A 1 137 ? -7.280 9.939 -9.480 1.00 95.94 137 PRO A O 1
ATOM 1027 N N . PRO A 1 138 ? -8.800 8.280 -9.612 1.00 96.56 138 PRO A N 1
ATOM 1028 C CA . PRO A 1 138 ? -9.940 9.169 -9.447 1.00 96.56 138 PRO A CA 1
ATOM 1029 C C . PRO A 1 138 ? -9.918 9.777 -8.043 1.00 96.56 138 PRO A C 1
ATOM 1031 O O . PRO A 1 138 ? -9.409 9.172 -7.103 1.00 96.56 138 PRO A O 1
ATOM 1034 N N . LYS A 1 139 ? -10.491 10.966 -7.857 1.00 96.38 139 LYS A N 1
ATOM 1035 C CA . LYS A 1 139 ? -10.660 11.518 -6.501 1.00 96.38 139 LYS A CA 1
ATOM 1036 C C . LYS A 1 139 ? -11.964 11.007 -5.907 1.00 96.38 139 LYS A C 1
ATOM 1038 O O . LYS A 1 139 ? -12.946 10.886 -6.635 1.00 96.38 139 LYS A O 1
ATOM 1043 N N . CYS A 1 140 ? -11.973 10.752 -4.604 1.00 95.88 140 CYS A N 1
ATOM 1044 C CA . CYS A 1 140 ? -13.152 10.344 -3.847 1.00 95.88 140 CYS A CA 1
ATOM 1045 C C . CYS A 1 140 ? -13.272 11.204 -2.581 1.00 95.88 140 CYS A C 1
ATOM 1047 O O . CYS A 1 140 ? -12.255 11.530 -1.967 1.00 95.88 140 CYS A O 1
ATOM 1049 N N . SER A 1 141 ? -14.489 11.578 -2.201 1.00 96.00 141 SER A N 1
ATOM 1050 C CA . SER A 1 141 ? -14.822 12.259 -0.946 1.00 96.00 141 SER A CA 1
ATOM 1051 C C . SER A 1 141 ? -16.267 11.962 -0.539 1.00 96.00 141 SER A C 1
ATOM 1053 O O . SER A 1 141 ? -17.031 11.404 -1.322 1.00 96.00 141 SER A O 1
ATOM 1055 N N . ALA A 1 142 ? -16.656 12.334 0.678 1.00 94.81 142 ALA A N 1
ATOM 1056 C CA . ALA A 1 142 ? -18.051 12.361 1.112 1.00 94.81 142 ALA A CA 1
ATOM 1057 C C . ALA A 1 142 ? -18.271 13.530 2.077 1.00 94.81 142 ALA A C 1
ATOM 1059 O O . ALA A 1 142 ? -17.370 13.873 2.843 1.00 94.81 142 ALA A O 1
ATOM 1060 N N . THR A 1 143 ? -19.454 14.145 2.030 1.00 93.38 143 THR A N 1
ATOM 1061 C CA . THR A 1 143 ? -19.838 15.247 2.934 1.00 93.38 143 THR A CA 1
ATOM 1062 C C . THR A 1 143 ? -20.917 14.862 3.941 1.00 93.38 143 THR A C 1
ATOM 1064 O O . THR A 1 143 ? -21.120 15.587 4.912 1.00 93.38 143 THR A O 1
ATOM 1067 N N . ASP A 1 144 ? -21.585 13.725 3.731 1.00 93.12 144 ASP A N 1
ATOM 1068 C CA . ASP A 1 144 ? -22.694 13.247 4.572 1.00 93.12 144 ASP A CA 1
ATOM 1069 C C . ASP A 1 144 ? -22.229 12.668 5.919 1.00 93.12 144 ASP A C 1
ATOM 1071 O O . ASP A 1 144 ? -23.039 12.414 6.807 1.00 93.12 144 ASP A O 1
ATOM 1075 N N . ILE A 1 145 ? -20.917 12.480 6.083 1.00 94.69 145 ILE A N 1
ATOM 1076 C CA . ILE A 1 145 ? -20.283 11.964 7.294 1.00 94.69 145 ILE A CA 1
ATOM 1077 C C . ILE A 1 145 ? -19.124 12.866 7.715 1.00 94.69 145 ILE A C 1
ATOM 1079 O O . ILE A 1 145 ? -18.321 13.305 6.889 1.00 94.69 145 ILE A O 1
ATOM 1083 N N . LYS A 1 146 ? -19.040 13.139 9.019 1.00 94.62 146 LYS A N 1
ATOM 1084 C CA . LYS A 1 146 ? -17.938 13.889 9.635 1.00 94.62 146 LYS A CA 1
ATOM 1085 C C . LYS A 1 146 ? -17.076 12.974 10.496 1.00 94.62 146 LYS A C 1
ATOM 1087 O O . LYS A 1 146 ? -17.587 12.065 11.144 1.00 94.62 146 LYS A O 1
ATOM 1092 N N . GLU A 1 147 ? -15.789 13.296 10.565 1.00 95.00 147 GLU A N 1
ATOM 1093 C CA . GLU A 1 147 ? -14.836 12.610 11.438 1.00 95.00 147 GLU A CA 1
ATOM 1094 C C . GLU A 1 147 ? -15.329 12.601 12.895 1.00 95.00 147 GLU A C 1
ATOM 1096 O O . GLU A 1 147 ? -15.641 13.649 13.464 1.00 95.00 147 GLU A O 1
ATOM 1101 N N . GLY A 1 148 ? -15.407 11.412 13.493 1.00 92.44 148 GLY A N 1
ATOM 1102 C CA . GLY A 1 148 ? -15.851 11.203 14.870 1.00 92.44 148 GLY A CA 1
ATOM 1103 C C . GLY A 1 148 ? -17.355 11.378 15.100 1.00 92.44 148 GLY A C 1
ATOM 1104 O O . GLY A 1 148 ? -17.779 11.426 16.255 1.00 92.44 148 GLY A O 1
ATOM 1105 N N . GLN A 1 149 ? -18.170 11.482 14.045 1.00 93.81 149 GLN A N 1
ATOM 1106 C CA . GLN A 1 149 ? -19.626 11.563 14.172 1.00 93.81 149 GLN A CA 1
ATOM 1107 C C . GLN A 1 149 ? -20.184 10.332 14.892 1.00 93.81 149 GLN A C 1
ATOM 1109 O O . GLN A 1 149 ? -19.815 9.208 14.579 1.00 93.81 149 GLN A O 1
ATOM 1114 N N . THR A 1 150 ? -21.122 10.529 15.815 1.00 93.31 150 THR A N 1
ATOM 1115 C CA . THR A 1 150 ? -21.853 9.420 16.436 1.00 93.31 150 THR A CA 1
ATOM 1116 C C . THR A 1 150 ? -23.081 9.056 15.604 1.00 93.31 150 THR A C 1
ATOM 1118 O O . THR A 1 150 ? -23.868 9.929 15.240 1.00 93.31 150 THR A O 1
ATOM 1121 N N . VAL A 1 151 ? -23.258 7.766 15.331 1.00 92.50 151 VAL A N 1
ATOM 1122 C CA . VAL A 1 151 ? -24.355 7.192 14.549 1.00 92.50 151 VAL A CA 1
ATOM 1123 C C . VAL A 1 151 ? -25.098 6.152 15.387 1.00 92.50 151 VAL A C 1
ATOM 1125 O O . VAL A 1 151 ? -24.480 5.337 16.072 1.00 92.50 151 VAL A O 1
ATOM 1128 N N . ALA A 1 152 ? -26.428 6.148 15.289 1.00 90.38 152 ALA A N 1
ATOM 1129 C CA . ALA A 1 152 ? -27.286 5.079 15.787 1.00 90.38 152 ALA A CA 1
ATOM 1130 C C . ALA A 1 152 ? -28.336 4.712 14.725 1.00 90.38 152 ALA A C 1
ATOM 1132 O O . ALA A 1 152 ? -28.959 5.592 14.132 1.00 90.38 152 ALA A O 1
ATOM 1133 N N . GLY A 1 153 ? -28.537 3.416 14.485 1.00 88.88 153 GLY A N 1
ATOM 1134 C CA . GLY A 1 153 ? -29.519 2.886 13.537 1.00 88.88 153 GLY A CA 1
ATOM 1135 C C . GLY A 1 153 ? -28.956 2.710 12.127 1.00 88.88 153 GLY A C 1
ATOM 1136 O O . GLY A 1 153 ? -28.722 1.579 11.697 1.00 88.88 153 GLY A O 1
ATOM 1137 N N . SER A 1 154 ? -28.728 3.809 11.408 1.00 92.06 154 SER A N 1
ATOM 1138 C CA . SER A 1 154 ? -28.227 3.773 10.029 1.00 92.06 154 SER A CA 1
ATOM 1139 C C . SER A 1 154 ? -27.328 4.959 9.687 1.00 92.06 154 SER A C 1
ATOM 1141 O O . SER A 1 154 ? -27.501 6.061 10.204 1.00 92.06 154 SER A O 1
ATOM 1143 N N . LEU A 1 155 ? -26.387 4.722 8.775 1.00 94.00 155 LEU A N 1
ATOM 1144 C CA . LEU A 1 155 ? -25.516 5.716 8.163 1.00 94.00 155 LEU A CA 1
ATOM 1145 C C . LEU A 1 155 ? -25.685 5.657 6.642 1.00 94.00 155 LEU A C 1
ATOM 1147 O O . LEU A 1 155 ? -25.401 4.628 6.029 1.00 94.00 155 LEU A O 1
ATOM 1151 N N . SER A 1 156 ? -26.089 6.775 6.050 1.00 96.06 156 SER A N 1
ATOM 1152 C CA . SER A 1 156 ? -26.185 6.951 4.601 1.00 96.06 156 SER A CA 1
ATOM 1153 C C . SER A 1 156 ? -24.982 7.762 4.126 1.00 96.06 156 SER A C 1
ATOM 1155 O O . SER A 1 156 ? -24.773 8.880 4.596 1.00 96.06 156 SER A O 1
ATOM 1157 N N . VAL A 1 157 ? -24.177 7.220 3.210 1.00 96.00 157 VAL A N 1
ATOM 1158 C CA . VAL A 1 157 ? -23.003 7.924 2.667 1.00 96.00 157 VAL A CA 1
ATOM 1159 C C . VAL A 1 157 ? -23.009 7.879 1.155 1.00 96.00 157 VAL A C 1
ATOM 1161 O O . VAL A 1 157 ? -23.016 6.803 0.556 1.00 96.00 157 VAL A O 1
ATOM 1164 N N . LYS A 1 158 ? -22.939 9.052 0.526 1.00 96.44 158 LYS A N 1
ATOM 1165 C CA . LYS A 1 158 ? -22.814 9.172 -0.921 1.00 96.44 158 LYS A CA 1
ATOM 1166 C C . LYS A 1 158 ? -21.376 9.523 -1.325 1.00 96.44 158 LYS A C 1
ATOM 1168 O O . LYS A 1 158 ? -20.867 10.576 -0.938 1.00 96.44 158 LYS A O 1
ATOM 1173 N N . PRO A 1 159 ? -20.703 8.690 -2.141 1.00 95.62 159 PRO A N 1
ATOM 1174 C CA . PRO A 1 159 ? -19.390 9.023 -2.677 1.00 95.62 159 PRO A CA 1
ATOM 1175 C C . PRO A 1 159 ? -19.473 10.152 -3.713 1.00 95.62 159 PRO A C 1
ATOM 1177 O O . PRO A 1 159 ? -20.124 10.030 -4.754 1.00 95.62 159 PRO A O 1
ATOM 1180 N N . HIS A 1 160 ? -18.729 11.224 -3.483 1.00 95.44 160 HIS A N 1
ATOM 1181 C CA . HIS A 1 160 ? -18.414 12.251 -4.468 1.00 95.44 160 HIS A CA 1
ATOM 1182 C C . HIS A 1 160 ? -17.121 11.884 -5.191 1.00 95.44 160 HIS A C 1
ATOM 1184 O O . HIS A 1 160 ? -16.094 11.646 -4.559 1.00 95.44 160 HIS A O 1
ATOM 1190 N N . THR A 1 161 ? -17.164 11.812 -6.521 1.00 95.69 161 THR A N 1
ATOM 1191 C CA . THR A 1 161 ? -16.040 11.320 -7.324 1.00 95.69 161 THR A CA 1
ATOM 1192 C C . THR A 1 161 ? -15.674 12.274 -8.447 1.00 95.69 161 THR A C 1
ATOM 1194 O O . THR A 1 161 ? -16.557 12.826 -9.098 1.00 95.69 161 THR A O 1
ATOM 1197 N N . VAL A 1 162 ? -14.376 12.420 -8.720 1.00 95.25 162 VAL A N 1
ATOM 1198 C CA . VAL A 1 162 ? -13.856 13.192 -9.862 1.00 95.25 162 VAL A CA 1
ATOM 1199 C C . VAL A 1 162 ? -13.015 12.281 -10.753 1.00 95.25 162 VAL A C 1
ATOM 1201 O O . VAL A 1 162 ? -12.102 11.616 -10.261 1.00 95.25 162 VAL A O 1
ATOM 1204 N N . GLY A 1 163 ? -13.302 12.293 -12.057 1.00 93.19 163 GLY A N 1
ATOM 1205 C CA . GLY A 1 163 ? -12.718 11.395 -13.059 1.00 93.19 163 GLY A CA 1
ATOM 1206 C C . GLY A 1 163 ? -13.719 10.348 -13.559 1.00 93.19 163 GLY A C 1
ATOM 1207 O O . GLY A 1 163 ? -14.857 10.296 -13.094 1.00 93.19 163 GLY A O 1
ATOM 1208 N N . ALA A 1 164 ? -13.298 9.519 -14.516 1.00 94.81 164 ALA A N 1
ATOM 1209 C CA . ALA A 1 164 ? -14.091 8.387 -14.991 1.00 94.81 164 ALA A CA 1
ATOM 1210 C C . ALA A 1 164 ? -14.025 7.248 -13.963 1.00 94.81 164 ALA A C 1
ATOM 1212 O O . ALA A 1 164 ? -12.966 6.653 -13.766 1.00 94.81 164 ALA A O 1
ATOM 1213 N N . VAL A 1 165 ? -15.142 6.967 -13.291 1.00 97.19 165 VAL A N 1
ATOM 1214 C CA . VAL A 1 165 ? -15.239 5.962 -12.222 1.00 97.19 165 VAL A CA 1
ATOM 1215 C C . VAL A 1 165 ? -16.245 4.894 -12.622 1.00 97.19 165 VAL A C 1
ATOM 1217 O O . VAL A 1 165 ? -17.382 5.213 -12.959 1.00 97.19 165 VAL A O 1
ATOM 1220 N N . ARG A 1 166 ? -15.836 3.626 -12.541 1.00 97.25 166 ARG A N 1
ATOM 1221 C CA . ARG A 1 166 ? -16.688 2.465 -12.825 1.00 97.25 166 ARG A CA 1
ATOM 1222 C C . ARG A 1 166 ? -17.612 2.148 -11.656 1.00 97.25 166 ARG A C 1
ATOM 1224 O O . ARG A 1 166 ? -18.803 1.909 -11.834 1.00 97.25 166 ARG A O 1
ATOM 1231 N N . SER A 1 167 ? -17.053 2.134 -10.450 1.00 97.31 167 SER A N 1
ATOM 1232 C CA . SER A 1 167 ? -17.769 1.815 -9.215 1.00 97.31 167 SER A CA 1
ATOM 1233 C C . SER A 1 167 ? -17.049 2.380 -7.998 1.00 97.31 167 SER A C 1
ATOM 1235 O O . SER A 1 167 ? -15.848 2.654 -8.054 1.00 97.31 167 SER A O 1
ATOM 1237 N N . CYS A 1 168 ? -17.776 2.503 -6.891 1.00 98.00 168 CYS A N 1
ATOM 1238 C CA . CYS A 1 168 ? -17.211 2.794 -5.579 1.00 98.00 168 CYS A CA 1
ATOM 1239 C C . CYS A 1 168 ? -17.388 1.588 -4.654 1.00 98.00 168 CYS A C 1
ATOM 1241 O O . CYS A 1 168 ? -18.476 1.023 -4.564 1.00 98.00 168 CYS A O 1
ATOM 1243 N N . GLU A 1 169 ? -16.326 1.197 -3.961 1.00 98.19 169 GLU A N 1
ATOM 1244 C CA . GLU A 1 169 ? -16.363 0.193 -2.899 1.00 98.19 169 GLU A CA 1
ATOM 1245 C C . GLU A 1 169 ? -16.443 0.881 -1.537 1.00 98.19 169 GLU A C 1
ATOM 1247 O O . GLU A 1 169 ? -15.755 1.873 -1.290 1.00 98.19 169 GLU A O 1
ATOM 1252 N N . VAL A 1 170 ? -17.286 0.351 -0.658 1.00 97.81 170 VAL A N 1
ATOM 1253 C CA . VAL A 1 170 ? -17.494 0.843 0.703 1.00 97.81 170 VAL A CA 1
ATOM 1254 C C . VAL A 1 170 ? -16.933 -0.190 1.660 1.00 97.81 170 VAL A C 1
ATOM 1256 O O . VAL A 1 170 ? -17.386 -1.333 1.675 1.00 97.81 170 VAL A O 1
ATOM 1259 N N . TYR A 1 171 ? -15.948 0.211 2.450 1.00 97.94 171 TYR A N 1
ATOM 1260 C CA . TYR A 1 171 ? -15.295 -0.626 3.443 1.00 97.94 171 TYR A CA 1
ATOM 1261 C C . TYR A 1 171 ? -15.606 -0.125 4.849 1.00 97.94 171 TYR A C 1
ATOM 1263 O O . TYR A 1 171 ? -15.487 1.071 5.116 1.00 97.94 171 TYR A O 1
ATOM 1271 N N . LEU A 1 172 ? -15.937 -1.054 5.740 1.00 95.88 172 LEU A N 1
ATOM 1272 C CA . LEU A 1 172 ? -16.073 -0.828 7.175 1.00 95.88 172 LEU A CA 1
ATOM 1273 C C . LEU A 1 172 ? -14.978 -1.623 7.890 1.00 95.88 172 LEU A C 1
ATOM 1275 O O . LEU A 1 172 ? -14.884 -2.835 7.711 1.00 95.88 172 LEU A O 1
ATOM 1279 N N . ASP A 1 173 ? -14.107 -0.941 8.633 1.00 93.25 173 ASP A N 1
ATOM 1280 C CA . ASP A 1 173 ? -12.960 -1.537 9.339 1.00 93.25 173 ASP A CA 1
ATOM 1281 C C . ASP A 1 173 ? -12.071 -2.428 8.450 1.00 93.25 173 ASP A C 1
ATOM 1283 O O . ASP A 1 173 ? -11.530 -3.452 8.870 1.00 93.25 173 ASP A O 1
ATOM 1287 N N . GLY A 1 174 ? -11.924 -2.038 7.180 1.00 93.50 174 GLY A N 1
ATOM 1288 C CA . GLY A 1 174 ? -11.150 -2.777 6.181 1.00 93.50 174 GLY A CA 1
ATOM 1289 C C . GLY A 1 174 ? -11.878 -3.964 5.540 1.00 93.50 174 GLY A C 1
ATOM 1290 O O . GLY A 1 174 ? -11.305 -4.610 4.663 1.00 93.50 174 GLY A O 1
ATOM 1291 N N . VAL A 1 175 ? -13.133 -4.233 5.906 1.00 94.44 175 VAL A N 1
ATOM 1292 C CA . VAL A 1 175 ? -13.975 -5.273 5.298 1.00 94.44 175 VAL A CA 1
ATOM 1293 C C . VAL A 1 175 ? -14.899 -4.649 4.257 1.00 94.44 175 VAL A C 1
ATOM 1295 O O . VAL A 1 175 ? -15.547 -3.641 4.529 1.00 94.44 175 VAL A O 1
ATOM 1298 N N . LEU A 1 176 ? -14.963 -5.236 3.058 1.00 97.56 176 LEU A N 1
ATOM 1299 C CA . LEU A 1 176 ? -15.874 -4.781 2.005 1.00 97.56 176 LEU A CA 1
ATOM 1300 C C . LEU A 1 176 ? -17.324 -4.976 2.468 1.00 97.56 176 LEU A C 1
ATOM 1302 O O . LEU A 1 176 ? -17.762 -6.104 2.675 1.00 97.56 176 LEU A O 1
ATOM 1306 N N . HIS A 1 177 ? -18.055 -3.876 2.600 1.00 96.62 177 HIS A N 1
ATOM 1307 C CA . HIS A 1 177 ? -19.467 -3.863 2.964 1.00 96.62 177 HIS A CA 1
ATOM 1308 C C . HIS A 1 177 ? -20.356 -3.910 1.717 1.00 96.62 177 HIS A C 1
ATOM 1310 O O . HIS A 1 177 ? -21.244 -4.752 1.605 1.00 96.62 177 HIS A O 1
ATOM 1316 N N . SER A 1 178 ? -20.119 -3.012 0.759 1.00 97.00 178 SER A N 1
ATOM 1317 C CA . SER A 1 178 ? -20.921 -2.923 -0.463 1.00 97.00 178 SER A CA 1
ATOM 1318 C C . SER A 1 178 ? -20.141 -2.312 -1.626 1.00 97.00 178 SER A C 1
ATOM 1320 O O . SER A 1 178 ? -19.083 -1.703 -1.453 1.00 97.00 178 SER A O 1
ATOM 1322 N N . ARG A 1 179 ? -20.679 -2.478 -2.837 1.00 98.12 179 ARG A N 1
ATOM 1323 C CA . ARG A 1 179 ? -20.228 -1.786 -4.044 1.00 98.12 179 ARG A CA 1
ATOM 1324 C C . ARG A 1 179 ? -21.411 -1.022 -4.626 1.00 98.12 179 ARG A C 1
ATOM 1326 O O . ARG A 1 179 ? -22.461 -1.616 -4.850 1.00 98.12 179 ARG A O 1
ATOM 1333 N N . VAL A 1 180 ? -21.229 0.270 -4.864 1.00 97.31 180 VAL A N 1
ATOM 1334 C CA . VAL A 1 180 ? -22.262 1.179 -5.378 1.00 97.31 180 VAL A CA 1
ATOM 1335 C C . VAL A 1 180 ? -21.800 1.833 -6.676 1.00 97.31 180 VAL A C 1
ATOM 1337 O O . VAL A 1 180 ? -20.596 1.913 -6.962 1.00 97.31 180 VAL A O 1
ATOM 1340 N N . LYS A 1 181 ? -22.745 2.304 -7.491 1.00 94.88 181 LYS A N 1
ATOM 1341 C CA . LYS A 1 181 ? -22.415 3.143 -8.646 1.00 94.88 181 LYS A CA 1
ATOM 1342 C C . LYS A 1 181 ? -21.840 4.487 -8.176 1.00 94.88 181 LYS A C 1
ATOM 1344 O O . LYS A 1 181 ? -22.076 4.909 -7.042 1.00 94.88 181 LYS A O 1
ATOM 1349 N N . PRO A 1 182 ? -21.091 5.202 -9.032 1.00 88.94 182 PRO A N 1
ATOM 1350 C CA . PRO A 1 182 ? -20.699 6.573 -8.723 1.00 88.94 182 PRO A CA 1
ATOM 1351 C C . PRO A 1 182 ? -21.934 7.415 -8.371 1.00 88.94 182 PRO A C 1
ATOM 1353 O O . PRO A 1 182 ? -22.947 7.331 -9.062 1.00 88.94 182 PRO A O 1
ATOM 1356 N N . GLN A 1 183 ? -21.848 8.236 -7.320 1.00 84.19 183 GLN A N 1
ATOM 1357 C CA . GLN A 1 183 ? -22.945 9.091 -6.832 1.00 84.19 183 GLN A CA 1
ATOM 1358 C C . GLN A 1 183 ? -24.189 8.359 -6.286 1.00 84.19 183 GLN A C 1
ATOM 1360 O O . GLN A 1 183 ? -25.174 9.023 -5.946 1.00 84.19 183 GLN A O 1
ATOM 1365 N N . GLU A 1 184 ? -24.172 7.033 -6.182 1.00 95.44 184 GLU A N 1
ATOM 1366 C CA . GLU A 1 184 ? -25.214 6.266 -5.499 1.00 95.44 184 GLU A CA 1
ATOM 1367 C C . GLU A 1 184 ? -24.941 6.235 -3.991 1.00 95.44 184 GLU A C 1
ATOM 1369 O O . GLU A 1 184 ? -23.792 6.148 -3.555 1.00 95.44 184 GLU A O 1
ATOM 1374 N N . THR A 1 185 ? -25.998 6.350 -3.190 1.00 96.81 185 THR A N 1
ATOM 1375 C CA . THR A 1 185 ? -25.892 6.321 -1.730 1.00 96.81 185 THR A CA 1
ATOM 1376 C C . THR A 1 185 ? -25.682 4.890 -1.249 1.00 96.81 185 THR A C 1
ATOM 1378 O O . THR A 1 185 ? -26.406 3.980 -1.647 1.00 96.81 185 THR A O 1
ATOM 1381 N N . ALA A 1 186 ? -24.707 4.696 -0.366 1.00 95.81 186 ALA A N 1
ATOM 1382 C CA . ALA A 1 186 ? -24.534 3.463 0.379 1.00 95.81 186 ALA A CA 1
ATOM 1383 C C . ALA A 1 186 ? -25.217 3.577 1.745 1.00 95.81 186 ALA A C 1
ATOM 1385 O O . ALA A 1 186 ? -24.946 4.512 2.496 1.00 95.81 186 ALA A O 1
ATOM 1386 N N . GLU A 1 187 ? -26.060 2.600 2.067 1.00 95.75 187 GLU A N 1
ATOM 1387 C CA . GLU A 1 187 ? -26.723 2.485 3.366 1.00 95.75 187 GLU A CA 1
ATOM 1388 C C . GLU A 1 187 ? -26.000 1.456 4.236 1.00 95.75 187 GLU A C 1
ATOM 1390 O O . GLU A 1 187 ? -25.780 0.320 3.810 1.00 95.75 187 GLU A O 1
ATOM 1395 N N . ILE A 1 188 ? -25.640 1.845 5.458 1.00 93.75 188 ILE A N 1
ATOM 1396 C CA . ILE A 1 188 ? -24.978 0.990 6.447 1.00 93.75 188 ILE A CA 1
ATOM 1397 C C . ILE A 1 188 ? -25.870 0.929 7.685 1.00 93.75 188 ILE A C 1
ATOM 1399 O O . ILE A 1 188 ? -26.092 1.941 8.349 1.00 93.75 188 ILE A O 1
ATOM 1403 N N . THR A 1 189 ? -26.387 -0.251 8.024 1.00 92.31 189 THR A N 1
ATOM 1404 C CA . THR A 1 189 ? -27.179 -0.453 9.248 1.00 92.31 189 THR A CA 1
ATOM 1405 C C . THR A 1 189 ? -26.264 -0.801 10.423 1.00 92.31 189 THR A C 1
ATOM 1407 O O . THR A 1 189 ? -25.451 -1.717 10.328 1.00 92.31 189 THR A O 1
ATOM 1410 N N . THR A 1 190 ? -26.409 -0.119 11.562 1.00 87.25 190 THR A N 1
ATOM 1411 C CA . THR A 1 190 ? -25.518 -0.307 12.726 1.00 87.25 190 THR A CA 1
ATOM 1412 C C . THR A 1 190 ? -25.913 -1.476 13.634 1.00 87.25 190 THR A C 1
ATOM 1414 O O . THR A 1 190 ? -25.238 -1.738 14.625 1.00 87.25 190 THR A O 1
ATOM 1417 N N . SER A 1 191 ? -26.997 -2.191 13.319 1.00 83.50 191 SER A N 1
ATOM 1418 C CA . SER A 1 191 ? -27.536 -3.292 14.133 1.00 83.50 191 SER A CA 1
ATOM 1419 C C . SER A 1 191 ? -26.621 -4.520 14.194 1.00 83.50 191 SER A C 1
ATOM 1421 O O . SER A 1 191 ? -26.660 -5.254 15.177 1.00 83.50 191 SER A O 1
ATOM 1423 N N . GLY A 1 192 ? -25.782 -4.728 13.174 1.00 83.06 192 GLY A N 1
ATOM 1424 C CA . GLY A 1 192 ? -24.758 -5.782 13.132 1.00 83.06 192 GLY A CA 1
ATOM 1425 C C . GLY A 1 192 ? -23.331 -5.287 13.384 1.00 83.06 192 GLY A C 1
ATOM 1426 O O . GLY A 1 192 ? -22.387 -6.061 13.249 1.00 83.06 192 GLY A O 1
ATOM 1427 N N . VAL A 1 193 ? -23.163 -4.007 13.714 1.00 89.12 193 VAL A N 1
ATOM 1428 C CA . VAL A 1 193 ? -21.859 -3.380 13.948 1.00 89.12 193 VAL A CA 1
ATOM 1429 C C . VAL A 1 193 ? -21.663 -3.244 15.456 1.00 89.12 193 VAL A C 1
ATOM 1431 O O . VAL A 1 193 ? -22.604 -2.913 16.176 1.00 89.12 193 VAL A O 1
ATOM 1434 N N . SER A 1 194 ? -20.464 -3.537 15.966 1.00 89.50 194 SER A N 1
ATOM 1435 C CA . SER A 1 194 ? -20.167 -3.337 17.390 1.00 89.50 194 SER A CA 1
ATOM 1436 C C . SER A 1 194 ? -20.333 -1.865 17.784 1.00 89.50 194 SER A C 1
ATOM 1438 O O . SER A 1 194 ? -20.330 -0.983 16.937 1.00 89.50 194 SER A O 1
ATOM 1440 N N . GLY A 1 195 ? -20.485 -1.575 19.076 1.00 89.56 195 GLY A N 1
ATOM 1441 C CA . GLY A 1 195 ? -20.382 -0.187 19.537 1.00 89.56 195 GLY A CA 1
ATOM 1442 C C . GLY A 1 195 ? -18.960 0.365 19.369 1.00 89.56 195 GLY A C 1
ATOM 1443 O O . GLY A 1 195 ? -18.006 -0.395 19.198 1.00 89.56 195 GLY A O 1
ATOM 1444 N N . GLY A 1 196 ? -18.801 1.680 19.503 1.00 91.62 196 GLY A N 1
ATOM 1445 C CA . GLY A 1 196 ? -17.486 2.325 19.574 1.00 91.62 196 GLY A CA 1
ATOM 1446 C C . GLY A 1 196 ? -16.947 2.784 18.224 1.00 91.62 196 GLY A C 1
ATOM 1447 O O . GLY A 1 196 ? -17.712 3.214 17.369 1.00 91.62 196 GLY A O 1
ATOM 1448 N N . TYR A 1 197 ? -15.622 2.794 18.077 1.00 94.38 197 TYR A N 1
ATOM 1449 C CA . TYR A 1 197 ? -14.926 3.371 16.927 1.00 94.38 197 TYR A CA 1
ATOM 1450 C C . TYR A 1 197 ? -14.950 2.471 15.697 1.00 94.38 197 TYR A C 1
ATOM 1452 O O . TYR A 1 197 ? -14.603 1.295 15.784 1.00 94.38 197 TYR A O 1
ATOM 1460 N N . HIS A 1 198 ? -15.244 3.084 14.551 1.00 94.94 198 HIS A N 1
ATOM 1461 C CA . HIS A 1 198 ? -15.221 2.449 13.242 1.00 94.94 198 HIS A CA 1
ATOM 1462 C C . HIS A 1 198 ? -14.545 3.337 12.195 1.00 94.94 198 HIS A C 1
ATOM 1464 O O . HIS A 1 198 ? -14.678 4.563 12.214 1.00 94.94 198 HIS A O 1
ATOM 1470 N N . GLU A 1 199 ? -13.840 2.709 11.255 1.00 96.25 199 GLU A N 1
ATOM 1471 C CA . GLU A 1 199 ? -13.302 3.356 10.057 1.00 96.25 199 GLU A CA 1
ATOM 1472 C C . GLU A 1 199 ? -14.221 3.080 8.862 1.00 96.25 199 GLU A C 1
ATOM 1474 O O . GLU A 1 199 ? -14.490 1.928 8.522 1.00 96.25 199 GLU A O 1
ATOM 1479 N N . LEU A 1 200 ? -14.649 4.143 8.184 1.00 97.62 200 LEU A N 1
ATOM 1480 C CA . LEU A 1 200 ? -15.283 4.072 6.875 1.00 97.62 200 LEU A CA 1
ATOM 1481 C C . LEU A 1 200 ? -14.262 4.444 5.803 1.00 97.62 200 LEU A C 1
ATOM 1483 O O . LEU A 1 200 ? -13.664 5.522 5.848 1.00 97.62 200 LEU A O 1
ATOM 1487 N N . ARG A 1 201 ? -14.130 3.602 4.779 1.00 98.31 201 ARG A N 1
ATOM 1488 C CA . ARG A 1 201 ? -13.347 3.921 3.585 1.00 98.31 201 ARG A CA 1
ATOM 1489 C C . ARG A 1 201 ? -14.174 3.754 2.320 1.00 98.31 201 ARG A C 1
ATOM 1491 O O . ARG A 1 201 ? -14.698 2.681 2.047 1.00 98.31 201 ARG A O 1
ATOM 1498 N N . LEU A 1 202 ? -14.234 4.812 1.522 1.00 97.81 202 LEU A N 1
ATOM 1499 C CA . LEU A 1 202 ? -14.790 4.800 0.174 1.00 97.81 202 LEU A CA 1
ATOM 1500 C C . LEU A 1 202 ? -13.639 4.695 -0.820 1.00 97.81 202 LEU A C 1
ATOM 1502 O O . LEU A 1 202 ? -12.688 5.470 -0.734 1.00 97.81 202 LEU A O 1
ATOM 1506 N N . VAL A 1 203 ? -13.712 3.758 -1.760 1.00 98.25 203 VAL A N 1
ATOM 1507 C CA . VAL A 1 203 ? -12.687 3.545 -2.788 1.00 98.25 203 VAL A CA 1
ATOM 1508 C C . VAL A 1 203 ? -13.325 3.696 -4.160 1.00 98.25 203 VAL A C 1
ATOM 1510 O O . VAL A 1 203 ? -14.101 2.846 -4.586 1.00 98.25 203 VAL A O 1
ATOM 1513 N N . ALA A 1 204 ? -12.995 4.777 -4.861 1.00 98.12 204 ALA A N 1
ATOM 1514 C CA . ALA A 1 204 ? -13.383 4.983 -6.248 1.00 98.12 204 ALA A CA 1
ATOM 1515 C C . ALA A 1 204 ? -12.424 4.224 -7.173 1.00 98.12 204 ALA A C 1
ATOM 1517 O O . ALA A 1 204 ? -11.204 4.381 -7.076 1.00 98.12 204 ALA A O 1
ATOM 1518 N N . ILE A 1 205 ? -12.985 3.427 -8.082 1.00 98.19 205 ILE A N 1
ATOM 1519 C CA . ILE A 1 205 ? -12.239 2.615 -9.047 1.00 98.19 205 ILE A CA 1
ATOM 1520 C C . ILE A 1 205 ? -12.361 3.248 -10.430 1.00 98.19 205 ILE A C 1
ATOM 1522 O O . ILE A 1 205 ? -13.477 3.434 -10.925 1.00 98.19 205 ILE A O 1
ATOM 1526 N N . ALA A 1 206 ? -11.228 3.580 -11.052 1.00 97.75 206 ALA A N 1
ATOM 1527 C CA . ALA A 1 206 ? -11.204 4.158 -12.390 1.00 97.75 206 ALA A CA 1
ATOM 1528 C C . ALA A 1 206 ? -11.872 3.236 -13.418 1.00 97.75 206 ALA A C 1
ATOM 1530 O O . ALA A 1 206 ? -11.676 2.021 -13.388 1.00 97.75 206 AL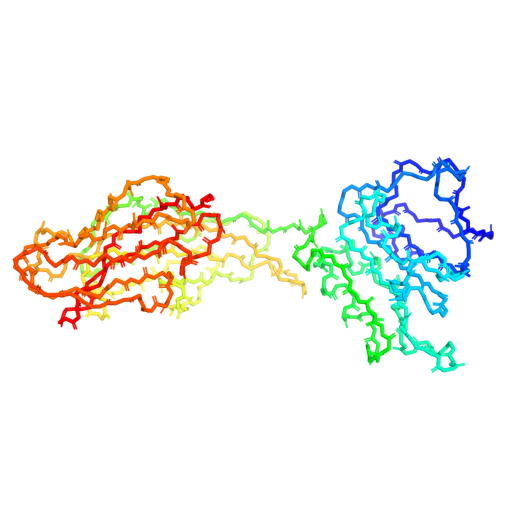A A O 1
ATOM 1531 N N . ASP A 1 207 ? -12.596 3.812 -14.377 1.00 96.75 207 ASP A N 1
ATOM 1532 C CA . ASP A 1 207 ? -13.108 3.059 -15.526 1.00 96.75 207 ASP A CA 1
ATOM 1533 C C . ASP A 1 207 ? -12.042 2.916 -16.620 1.00 96.75 207 ASP A C 1
ATOM 1535 O O . ASP A 1 207 ? -12.131 3.466 -17.715 1.00 96.75 207 ASP A O 1
ATOM 1539 N N . THR A 1 208 ? -10.969 2.209 -16.280 1.00 95.31 208 THR A N 1
ATOM 1540 C CA . THR A 1 208 ? -9.873 1.872 -17.190 1.00 95.31 208 THR A CA 1
ATOM 1541 C C . THR A 1 208 ? -9.455 0.423 -16.946 1.00 95.31 208 THR A C 1
ATOM 1543 O O . THR A 1 208 ? -9.740 -0.116 -15.878 1.00 95.31 208 THR A O 1
ATOM 1546 N N . PRO A 1 209 ? -8.750 -0.236 -17.882 1.00 93.62 209 PRO A N 1
ATOM 1547 C CA . PRO A 1 209 ? -8.254 -1.595 -17.653 1.00 93.62 209 PRO A CA 1
ATOM 1548 C C . PRO A 1 209 ? -7.291 -1.744 -16.463 1.00 93.62 209 PRO A C 1
ATOM 1550 O O . PRO A 1 209 ? -7.111 -2.855 -15.986 1.00 93.62 209 PRO A O 1
ATOM 1553 N N . ILE A 1 210 ? -6.661 -0.652 -16.009 1.00 95.25 210 ILE A N 1
ATOM 1554 C CA . ILE A 1 210 ? -5.715 -0.653 -14.877 1.00 95.25 210 ILE A CA 1
ATOM 1555 C C . ILE A 1 210 ? -6.454 -0.496 -13.544 1.00 95.25 210 ILE A C 1
ATOM 1557 O O . ILE A 1 210 ? -5.934 -0.886 -12.507 1.00 95.25 210 ILE A O 1
ATOM 1561 N N . GLU A 1 211 ? -7.670 0.061 -13.562 1.00 96.31 211 GLU A N 1
ATOM 1562 C CA . GLU A 1 211 ? -8.501 0.221 -12.365 1.00 96.31 211 GLU A CA 1
ATOM 1563 C C . GLU A 1 211 ? -7.787 0.970 -11.221 1.00 96.31 211 GLU A C 1
ATOM 1565 O O . GLU A 1 211 ? -7.915 0.610 -10.048 1.00 96.31 211 GLU A O 1
ATOM 1570 N N . THR A 1 212 ? -7.040 2.037 -11.550 1.00 96.62 212 THR A N 1
ATOM 1571 C CA . THR A 1 212 ? -6.396 2.899 -10.545 1.00 96.62 212 THR A CA 1
ATOM 1572 C C . THR A 1 212 ? -7.417 3.368 -9.508 1.00 9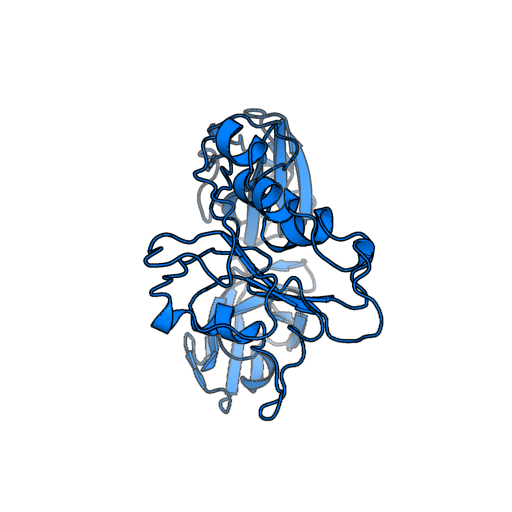6.62 212 THR A C 1
ATOM 1574 O O . THR A 1 212 ? -8.574 3.671 -9.818 1.00 96.62 212 THR A O 1
ATOM 1577 N N . ARG A 1 213 ? -6.994 3.410 -8.243 1.00 96.56 213 ARG A N 1
ATOM 1578 C CA . ARG A 1 213 ? -7.901 3.612 -7.109 1.00 96.56 213 ARG A CA 1
ATOM 1579 C C . ARG A 1 213 ? -7.577 4.897 -6.372 1.00 96.56 213 ARG A C 1
ATOM 1581 O O . ARG A 1 213 ? -6.421 5.145 -6.038 1.00 96.56 213 ARG A O 1
ATOM 1588 N N . GLY A 1 214 ? -8.605 5.679 -6.069 1.00 96.75 214 GLY A N 1
ATOM 1589 C CA . GLY A 1 214 ? -8.515 6.757 -5.088 1.00 96.75 214 GLY A CA 1
ATOM 1590 C C . GLY A 1 214 ? -9.484 6.519 -3.948 1.00 96.75 214 GLY A C 1
ATOM 1591 O O . GLY A 1 214 ? -10.531 5.902 -4.135 1.00 96.75 214 GLY A O 1
ATOM 1592 N N . ALA A 1 215 ? -9.128 6.984 -2.755 1.00 97.19 215 ALA A N 1
ATOM 1593 C CA . ALA A 1 215 ? -9.883 6.673 -1.555 1.00 97.19 215 ALA A CA 1
ATOM 1594 C C . ALA A 1 215 ? -10.146 7.904 -0.690 1.00 97.19 215 ALA A C 1
ATOM 1596 O O . ALA A 1 215 ? -9.330 8.821 -0.615 1.00 97.19 215 ALA A O 1
ATOM 1597 N N . PHE A 1 216 ? -11.280 7.863 -0.001 1.00 97.25 216 PHE A N 1
ATOM 1598 C CA . PHE A 1 216 ? -11.632 8.732 1.111 1.00 97.25 216 PHE A CA 1
ATOM 1599 C C . PHE A 1 216 ? -11.761 7.865 2.358 1.00 97.25 216 PHE A C 1
ATOM 1601 O O . PHE A 1 216 ? -12.383 6.808 2.303 1.00 97.25 216 PHE A O 1
ATOM 1608 N N . THR A 1 217 ? -11.153 8.278 3.466 1.00 97.75 217 THR A N 1
ATOM 1609 C CA . THR A 1 217 ? -11.249 7.570 4.749 1.00 97.75 217 THR A CA 1
ATOM 1610 C C . THR A 1 217 ? -11.672 8.559 5.822 1.00 97.75 217 THR A C 1
ATOM 1612 O O . THR A 1 217 ? -11.137 9.664 5.876 1.00 97.75 217 THR A O 1
ATOM 1615 N N . THR A 1 218 ? -12.623 8.157 6.657 1.00 97.44 218 THR A N 1
ATOM 1616 C CA . THR A 1 218 ? -13.060 8.901 7.841 1.00 97.44 218 THR A CA 1
ATOM 1617 C C . THR A 1 218 ? -13.431 7.919 8.946 1.00 97.44 218 THR A C 1
ATOM 1619 O O . THR A 1 218 ? -13.614 6.729 8.685 1.00 97.44 218 THR A O 1
ATOM 1622 N N . SER A 1 219 ? -13.544 8.396 10.178 1.00 96.06 219 SER A N 1
ATOM 1623 C CA . SER A 1 219 ? -14.026 7.592 11.296 1.00 96.06 219 SER A CA 1
ATOM 1624 C C . SER A 1 219 ? -15.345 8.089 11.865 1.00 96.06 219 SER A C 1
ATOM 1626 O O . SER A 1 219 ? -15.695 9.262 11.742 1.00 96.06 219 SER A O 1
ATOM 1628 N N . PHE A 1 220 ? -16.071 7.187 12.514 1.00 95.06 220 PHE A N 1
ATOM 1629 C CA . PHE A 1 220 ? -17.311 7.483 13.220 1.00 95.06 220 PHE A CA 1
ATOM 1630 C C . PHE A 1 220 ? -17.456 6.576 14.445 1.00 95.06 220 PHE A C 1
ATOM 1632 O O . PHE A 1 220 ? -16.701 5.619 14.630 1.00 95.06 220 PHE A O 1
ATOM 1639 N N . LEU A 1 221 ? -18.406 6.911 15.312 1.00 93.81 221 LEU A N 1
ATOM 1640 C CA . LEU A 1 221 ? -18.748 6.143 16.500 1.00 93.81 221 LEU A CA 1
ATOM 1641 C C . LEU A 1 221 ? -20.123 5.504 16.322 1.00 93.81 221 LEU A C 1
ATOM 1643 O O . LEU A 1 221 ? -21.073 6.187 15.951 1.00 93.81 221 LEU A O 1
ATOM 1647 N N . VAL A 1 222 ? -20.261 4.223 16.644 1.00 92.88 222 VAL A N 1
ATOM 1648 C CA . VAL A 1 222 ? -21.563 3.553 16.730 1.00 92.88 222 VAL A CA 1
ATOM 1649 C C . VAL A 1 222 ? -22.050 3.580 18.177 1.00 92.88 222 VAL A C 1
ATOM 1651 O O . VAL A 1 222 ? -21.410 3.030 19.075 1.00 92.88 222 VAL A O 1
ATOM 1654 N N . ALA A 1 223 ? -23.202 4.212 18.408 1.00 86.69 223 ALA A N 1
ATOM 1655 C CA . ALA A 1 223 ? -23.859 4.262 19.710 1.00 86.69 223 ALA A CA 1
ATOM 1656 C C . ALA A 1 223 ? -24.897 3.139 19.840 1.00 86.69 223 ALA A C 1
ATOM 1658 O O . ALA A 1 223 ? -26.081 3.329 19.571 1.00 86.69 223 ALA A O 1
ATOM 1659 N N . ASN A 1 224 ? -24.455 1.971 20.306 1.00 70.25 224 ASN A N 1
ATOM 1660 C CA . ASN A 1 224 ? -25.324 0.831 20.615 1.00 70.25 224 ASN A CA 1
ATOM 1661 C C . ASN A 1 224 ? -25.571 0.721 22.134 1.00 70.25 224 ASN A C 1
ATOM 1663 O O . ASN A 1 224 ? -25.236 -0.276 22.767 1.00 70.25 224 ASN A O 1
ATOM 1667 N N . GLY A 1 225 ? -26.145 1.773 22.732 1.00 62.16 225 GLY A N 1
ATOM 1668 C CA . GLY A 1 225 ? -26.670 1.746 24.108 1.00 62.16 225 GLY A CA 1
ATOM 1669 C C . GLY A 1 225 ? -25.707 2.120 25.247 1.00 62.16 225 GLY A C 1
ATOM 1670 O O . GLY A 1 225 ? -26.154 2.198 26.389 1.00 62.16 225 GLY A O 1
ATOM 1671 N N . SER A 1 226 ? -24.427 2.406 24.980 1.00 56.47 226 SER A N 1
ATOM 1672 C CA . SER A 1 226 ? -23.488 2.974 25.965 1.00 56.47 226 SER A CA 1
ATOM 1673 C C . SER A 1 226 ? -23.146 4.436 25.632 1.00 56.47 226 SER A C 1
ATOM 1675 O O . SER A 1 226 ? -22.857 4.783 24.491 1.00 56.47 226 SER A O 1
ATOM 1677 N N . ASN A 1 227 ? -23.172 5.317 26.641 1.00 56.47 227 ASN A N 1
ATOM 1678 C CA . ASN A 1 227 ? -22.870 6.751 26.477 1.00 56.47 227 ASN A CA 1
ATOM 1679 C C . ASN A 1 227 ? -21.363 7.077 26.497 1.00 56.47 227 ASN A C 1
ATOM 1681 O O . ASN A 1 227 ? -20.984 8.226 26.273 1.00 56.47 227 ASN A O 1
ATOM 1685 N N . ALA A 1 228 ? -20.493 6.106 26.792 1.00 68.69 228 ALA A N 1
ATOM 1686 C CA . ALA A 1 228 ? -19.055 6.325 26.918 1.00 68.69 228 ALA A CA 1
ATOM 1687 C C . ALA A 1 228 ? -18.284 5.327 26.053 1.00 68.69 228 ALA A C 1
ATOM 1689 O O . ALA A 1 228 ? -18.189 4.155 26.409 1.00 68.69 228 ALA A O 1
ATOM 1690 N N . ALA A 1 229 ? -17.725 5.822 24.947 1.00 81.44 229 ALA A N 1
ATOM 1691 C CA . ALA A 1 229 ? -16.900 5.030 24.043 1.00 81.44 229 ALA A CA 1
ATOM 1692 C C . ALA A 1 229 ? -15.635 4.514 24.744 1.00 81.44 229 ALA A C 1
ATOM 1694 O O . ALA A 1 229 ? -14.980 5.264 25.478 1.00 81.44 229 ALA A O 1
ATOM 1695 N N . LEU A 1 230 ? -15.270 3.264 24.459 1.00 91.69 230 LEU A N 1
ATOM 1696 C CA . LEU A 1 230 ? -13.995 2.668 24.850 1.00 91.69 230 LEU A CA 1
ATOM 1697 C C . LEU A 1 230 ? -12.809 3.538 24.398 1.00 91.69 230 LEU A C 1
ATOM 1699 O O . LEU A 1 230 ? -12.719 3.983 23.251 1.00 91.69 230 LEU A O 1
ATOM 1703 N N . ARG A 1 231 ? -11.857 3.757 25.302 1.00 94.12 231 ARG A N 1
ATOM 1704 C CA . ARG A 1 231 ? -10.625 4.514 25.064 1.00 94.12 231 ARG A CA 1
ATOM 1705 C C . ARG A 1 231 ? -9.410 3.682 25.431 1.00 94.12 231 ARG A C 1
ATOM 1707 O O . ARG A 1 231 ? -9.478 2.785 26.266 1.00 94.12 231 ARG A O 1
ATOM 1714 N N . ILE A 1 232 ? -8.287 4.025 24.816 1.00 96.25 232 ILE A N 1
ATOM 1715 C CA . ILE A 1 232 ? -6.974 3.481 25.139 1.00 96.25 232 ILE A CA 1
ATOM 1716 C C . ILE A 1 232 ? -6.020 4.636 25.442 1.00 96.25 232 ILE A C 1
ATOM 1718 O O . ILE A 1 232 ? -6.055 5.676 24.779 1.00 96.25 232 ILE A O 1
ATOM 1722 N N . ARG A 1 233 ? -5.156 4.448 26.438 1.00 97.12 233 ARG A N 1
ATOM 1723 C CA . ARG A 1 233 ? -4.013 5.318 26.721 1.00 97.12 233 ARG A CA 1
ATOM 1724 C C . ARG A 1 233 ? -2.736 4.496 26.747 1.00 97.12 233 ARG A C 1
ATOM 1726 O O . ARG A 1 233 ? -2.767 3.302 27.034 1.00 97.12 233 ARG A O 1
ATOM 1733 N N . ALA A 1 234 ? -1.625 5.159 26.467 1.00 97.25 234 ALA A N 1
ATOM 1734 C CA . ALA A 1 234 ? -0.295 4.588 26.557 1.00 97.25 234 ALA A CA 1
ATOM 1735 C C . ALA A 1 234 ? 0.565 5.424 27.506 1.00 97.25 234 ALA A C 1
ATOM 1737 O O . ALA A 1 234 ? 0.468 6.652 27.513 1.00 97.25 234 ALA A O 1
ATOM 1738 N N . GLN A 1 235 ? 1.424 4.756 28.268 1.00 97.25 235 GLN A N 1
ATOM 1739 C CA . GLN A 1 235 ? 2.501 5.371 29.027 1.00 97.25 235 GLN A CA 1
ATOM 1740 C C . GLN A 1 235 ? 3.806 4.635 28.685 1.00 97.25 235 GLN A C 1
ATOM 1742 O O . GLN A 1 235 ? 3.926 3.460 29.036 1.00 97.25 235 GLN A O 1
ATOM 1747 N N . PRO A 1 236 ? 4.770 5.286 28.011 1.00 96.00 236 PRO A N 1
ATOM 1748 C CA . PRO A 1 236 ? 4.718 6.658 27.486 1.00 96.00 236 PRO A CA 1
ATOM 1749 C C . PRO A 1 236 ? 3.725 6.827 26.312 1.00 96.00 236 PRO A C 1
ATOM 1751 O O . PRO A 1 236 ? 3.451 5.891 25.569 1.00 96.00 236 PRO A O 1
ATOM 1754 N N . ALA A 1 237 ? 3.174 8.037 26.137 1.00 88.25 237 ALA A N 1
ATOM 1755 C CA . ALA A 1 237 ? 2.007 8.275 25.271 1.00 88.25 237 ALA A CA 1
ATOM 1756 C C . ALA A 1 237 ? 2.298 8.523 23.778 1.00 88.25 237 ALA A C 1
ATOM 1758 O O . ALA A 1 237 ? 1.372 8.498 22.971 1.00 88.25 237 ALA A O 1
ATOM 1759 N N . ARG A 1 238 ? 3.549 8.816 23.394 1.00 91.56 238 ARG A N 1
ATOM 1760 C CA . ARG A 1 238 ? 3.883 9.251 22.018 1.00 91.56 238 ARG A CA 1
ATOM 1761 C C . ARG A 1 238 ? 5.145 8.616 21.449 1.00 91.56 238 ARG A C 1
ATOM 1763 O O . ARG A 1 238 ? 5.170 8.284 20.269 1.00 91.56 238 ARG A O 1
ATOM 1770 N N . TRP A 1 239 ? 6.169 8.450 22.278 1.00 95.62 239 TRP A N 1
ATOM 1771 C CA . TRP A 1 239 ? 7.455 7.884 21.888 1.00 95.62 239 TRP A CA 1
ATOM 1772 C C . TRP A 1 239 ? 7.898 6.881 22.938 1.00 95.62 239 TRP A C 1
ATOM 1774 O O . TRP A 1 239 ? 7.715 7.142 24.125 1.00 95.62 239 TRP A O 1
ATOM 1784 N N . VAL A 1 240 ? 8.508 5.789 22.498 1.00 97.25 240 VAL A N 1
ATOM 1785 C CA . VAL A 1 240 ? 9.138 4.797 23.371 1.00 97.25 240 VAL A CA 1
ATOM 1786 C C . VAL A 1 240 ? 10.402 4.281 22.689 1.00 97.25 240 VAL A C 1
ATOM 1788 O O . VAL A 1 240 ? 10.423 4.102 21.468 1.00 97.25 240 VAL A O 1
ATOM 1791 N N . GLY A 1 241 ? 11.483 4.118 23.442 1.00 97.56 241 GLY A N 1
ATOM 1792 C CA . GLY A 1 241 ? 12.681 3.440 22.957 1.00 97.56 241 GLY A CA 1
ATOM 1793 C C . GLY A 1 241 ? 12.422 1.948 22.767 1.00 97.56 241 GLY A C 1
ATOM 1794 O O . GLY A 1 241 ? 11.648 1.359 23.513 1.00 97.56 241 GLY A O 1
ATOM 1795 N N . LEU A 1 242 ? 13.083 1.325 21.791 1.00 96.31 242 LEU A N 1
ATOM 1796 C CA . LEU A 1 242 ? 12.972 -0.113 21.527 1.00 96.31 242 LEU A CA 1
ATOM 1797 C C . LEU A 1 242 ? 13.215 -0.953 22.791 1.00 96.31 242 LEU A C 1
ATOM 1799 O O . LEU A 1 242 ? 12.543 -1.955 23.021 1.00 96.31 242 LEU A O 1
ATOM 1803 N N . ASP A 1 243 ? 14.145 -0.485 23.625 1.00 96.56 243 ASP A N 1
ATOM 1804 C CA . ASP A 1 243 ? 14.560 -1.152 24.850 1.00 96.56 243 ASP A CA 1
ATOM 1805 C C . ASP A 1 243 ? 13.805 -0.672 26.101 1.00 96.56 243 ASP A C 1
ATOM 1807 O O . ASP A 1 243 ? 14.238 -0.949 27.221 1.00 96.56 243 ASP A O 1
ATOM 1811 N N . GLU A 1 244 ? 12.698 0.049 25.946 1.00 97.69 244 GLU A N 1
ATOM 1812 C CA . GLU A 1 244 ?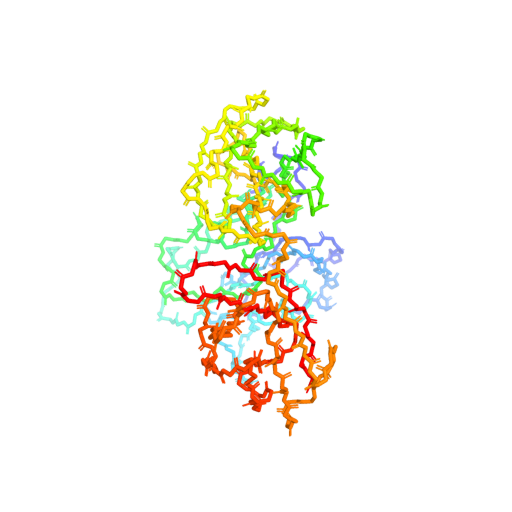 11.863 0.536 27.046 1.00 97.69 244 GLU A CA 1
ATOM 1813 C C . GLU A 1 244 ? 10.565 -0.281 27.163 1.00 97.69 244 GLU A C 1
ATOM 1815 O O . GLU A 1 244 ? 10.203 -1.076 26.289 1.00 97.69 244 GLU A O 1
ATOM 1820 N N . GLU A 1 245 ? 9.860 -0.103 28.278 1.00 98.00 245 GLU A N 1
ATOM 1821 C CA . GLU A 1 245 ? 8.523 -0.660 28.476 1.00 98.00 245 GLU A CA 1
ATOM 1822 C C . GLU A 1 245 ? 7.441 0.363 28.138 1.00 98.00 245 GLU A C 1
ATOM 1824 O O . GLU A 1 245 ? 7.593 1.571 28.333 1.00 98.00 245 GLU A O 1
ATOM 1829 N N . ILE A 1 246 ? 6.311 -0.152 27.670 1.00 97.81 246 ILE A N 1
ATOM 1830 C CA . ILE A 1 246 ? 5.081 0.594 27.463 1.00 97.81 246 ILE A CA 1
ATOM 1831 C C . ILE A 1 246 ? 3.946 -0.083 28.216 1.00 97.81 246 ILE A C 1
ATOM 1833 O O . ILE A 1 246 ? 3.776 -1.299 28.166 1.00 97.81 246 ILE A O 1
ATOM 1837 N N . THR A 1 247 ? 3.143 0.731 28.889 1.00 98.38 247 THR A N 1
ATOM 1838 C CA . THR A 1 247 ? 1.915 0.307 29.554 1.00 98.38 247 THR A CA 1
ATOM 1839 C C . THR A 1 247 ? 0.712 0.848 28.797 1.00 98.38 247 THR A C 1
ATOM 1841 O O . THR A 1 247 ? 0.605 2.054 28.572 1.00 98.38 247 THR A O 1
ATOM 1844 N N . LEU A 1 248 ? -0.187 -0.045 28.393 1.00 98.25 248 LEU A N 1
ATOM 1845 C CA . LEU A 1 248 ? -1.439 0.269 27.716 1.00 98.25 248 LEU A CA 1
ATOM 1846 C C . LEU A 1 248 ? -2.594 0.107 28.694 1.00 98.25 248 LEU A C 1
ATOM 1848 O O . LEU A 1 248 ? -2.750 -0.967 29.262 1.00 98.25 248 LEU A O 1
ATOM 1852 N N . THR A 1 249 ? -3.432 1.128 28.831 1.00 98.06 249 THR A N 1
ATOM 1853 C CA . THR A 1 249 ? -4.605 1.098 29.716 1.00 98.06 249 THR A CA 1
ATOM 1854 C C . THR A 1 249 ? -5.866 1.315 28.898 1.00 98.06 249 THR A C 1
ATOM 1856 O O . THR A 1 249 ? -5.928 2.244 28.090 1.00 98.06 249 THR A O 1
ATOM 1859 N N . ALA A 1 250 ? -6.870 0.463 29.098 1.00 96.88 250 ALA A N 1
ATOM 1860 C CA . ALA A 1 250 ? -8.183 0.601 28.483 1.00 96.88 250 ALA A CA 1
ATOM 1861 C C . ALA A 1 250 ? -9.180 1.205 29.479 1.00 96.88 250 ALA A C 1
ATOM 1863 O O . ALA A 1 250 ? -9.217 0.816 30.645 1.00 96.88 250 ALA A O 1
ATOM 1864 N N . GLU A 1 251 ? -10.005 2.136 29.009 1.00 93.75 251 GLU A N 1
ATOM 1865 C CA . GLU A 1 251 ? -10.974 2.867 29.825 1.00 93.75 251 GLU A CA 1
ATOM 1866 C C . GLU A 1 251 ? -12.344 2.857 29.150 1.00 93.75 251 GLU A C 1
ATOM 1868 O O . GLU A 1 251 ? -12.473 3.222 27.983 1.00 93.75 251 GLU A O 1
ATOM 1873 N N . GLY A 1 252 ? -13.381 2.470 29.883 1.00 88.31 252 GLY A N 1
ATOM 1874 C CA . GLY A 1 252 ? -14.754 2.447 29.389 1.00 88.31 252 GLY A CA 1
ATOM 1875 C C . GLY A 1 252 ? -15.734 2.198 30.529 1.00 88.31 252 GLY A C 1
ATOM 1876 O O . GLY A 1 252 ? -15.367 1.627 31.558 1.00 88.31 252 GLY A O 1
ATOM 1877 N N . ALA A 1 253 ? -16.982 2.636 30.369 1.00 85.31 253 ALA A N 1
ATOM 1878 C CA . ALA A 1 253 ? -17.999 2.447 31.399 1.00 85.31 253 ALA A CA 1
ATOM 1879 C C . ALA A 1 253 ? -18.247 0.949 31.649 1.00 85.31 253 ALA A C 1
ATOM 1881 O O . ALA A 1 253 ? -18.625 0.214 30.740 1.00 85.31 253 ALA A O 1
ATOM 1882 N N . GLY A 1 254 ? -18.016 0.493 32.884 1.00 85.31 254 GLY A N 1
ATOM 1883 C CA . GLY A 1 254 ? -18.203 -0.911 33.269 1.00 85.31 254 GLY A CA 1
ATOM 1884 C C . GLY A 1 254 ? -17.208 -1.894 32.636 1.00 85.31 254 GLY A C 1
ATOM 1885 O O . GLY A 1 254 ? -17.432 -3.104 32.695 1.00 85.31 254 GLY A O 1
ATOM 1886 N N . LEU A 1 255 ? -16.119 -1.405 32.031 1.00 90.88 255 LEU A N 1
ATOM 1887 C CA . LEU A 1 255 ? -15.108 -2.249 31.403 1.00 90.88 255 LEU A CA 1
ATOM 1888 C C . LEU A 1 255 ? -14.347 -3.056 32.464 1.00 90.88 255 LEU A C 1
ATOM 1890 O O . LEU A 1 255 ? -13.651 -2.491 33.296 1.00 90.88 255 LEU A O 1
ATOM 1894 N N . LYS A 1 256 ? -14.449 -4.388 32.403 1.00 93.12 256 LYS A N 1
ATOM 1895 C CA . LYS A 1 256 ? -13.701 -5.305 33.289 1.00 93.12 256 LYS A CA 1
ATOM 1896 C C . LYS A 1 256 ? -12.601 -6.087 32.588 1.00 93.12 256 LYS A C 1
ATOM 1898 O O . LYS A 1 256 ? -11.717 -6.624 33.248 1.00 93.12 256 LYS A O 1
ATOM 1903 N N . HIS A 1 257 ? -12.678 -6.187 31.263 1.00 95.81 257 HIS A N 1
ATOM 1904 C CA . HIS A 1 257 ? -11.757 -6.949 30.431 1.00 95.81 257 HIS A CA 1
ATOM 1905 C C . HIS A 1 257 ? -11.435 -6.157 29.171 1.00 95.81 257 HIS A C 1
ATOM 1907 O O . HIS A 1 257 ? -12.331 -5.566 28.574 1.00 95.81 257 HIS A O 1
ATOM 1913 N N . ALA A 1 258 ? -10.179 -6.197 28.738 1.00 97.31 258 ALA A N 1
ATOM 1914 C CA . ALA A 1 258 ? -9.753 -5.593 27.483 1.00 97.31 258 ALA A CA 1
ATOM 1915 C C . ALA A 1 258 ? -8.774 -6.501 26.741 1.00 97.31 258 ALA A C 1
ATOM 1917 O O . ALA A 1 258 ? -7.951 -7.192 27.348 1.00 97.31 258 ALA A O 1
ATOM 1918 N N . VAL A 1 259 ? -8.857 -6.479 25.413 1.00 98.12 259 VAL A N 1
ATOM 1919 C CA . VAL A 1 259 ? -7.868 -7.069 24.510 1.00 98.12 259 VAL A CA 1
ATOM 1920 C C . VAL A 1 259 ? -7.114 -5.933 23.835 1.00 98.12 259 VAL A C 1
ATOM 1922 O O . VAL A 1 259 ? -7.725 -5.118 23.149 1.00 98.12 259 VAL A O 1
ATOM 1925 N N . PHE A 1 260 ? -5.795 -5.891 24.002 1.00 98.31 260 PHE A N 1
ATOM 1926 C CA . PHE A 1 260 ? -4.937 -4.899 23.357 1.00 98.31 260 PHE A CA 1
ATOM 1927 C C . PHE A 1 260 ? -4.391 -5.453 22.049 1.00 98.31 260 PHE A C 1
ATOM 1929 O O . PHE A 1 260 ? -3.916 -6.595 21.993 1.00 98.31 260 PHE A O 1
ATOM 1936 N N . ARG A 1 261 ? -4.454 -4.648 20.990 1.00 97.94 261 ARG A N 1
ATOM 1937 C CA . ARG A 1 261 ? -4.067 -5.059 19.643 1.00 97.94 261 ARG A CA 1
ATOM 1938 C C . ARG A 1 261 ? -3.140 -4.056 18.975 1.00 97.94 261 ARG A C 1
ATOM 1940 O O . ARG A 1 261 ? -3.296 -2.851 19.141 1.00 97.94 261 ARG A O 1
ATOM 1947 N N . GLN A 1 262 ? -2.219 -4.585 18.174 1.00 97.19 262 GLN A N 1
ATOM 1948 C CA . GLN A 1 262 ? -1.439 -3.855 17.181 1.00 97.19 262 GLN A CA 1
ATOM 1949 C C . GLN A 1 262 ? -1.956 -4.253 15.802 1.00 97.19 262 GLN A C 1
ATOM 1951 O O . GLN A 1 262 ? -1.749 -5.388 15.369 1.00 97.19 262 GLN A O 1
ATOM 1956 N N . ASN A 1 263 ? -2.632 -3.340 15.102 1.00 92.19 263 ASN A N 1
ATOM 1957 C CA . ASN A 1 263 ? -3.430 -3.714 13.927 1.00 92.19 263 ASN A CA 1
ATOM 1958 C C . ASN A 1 263 ? -4.312 -4.938 14.270 1.00 92.19 263 ASN A C 1
ATOM 1960 O O . ASN A 1 263 ? -4.984 -4.933 15.294 1.00 92.19 263 ASN A O 1
ATOM 1964 N N . SER A 1 264 ? -4.271 -6.020 13.492 1.00 90.31 264 SER A N 1
ATOM 1965 C CA . SER A 1 264 ? -5.036 -7.244 13.787 1.00 90.31 264 SER A CA 1
ATOM 1966 C C . SER A 1 264 ? -4.358 -8.195 14.790 1.00 90.31 264 SER A C 1
ATOM 1968 O O . SER A 1 264 ? -4.970 -9.175 15.216 1.00 90.31 264 SER A O 1
ATOM 1970 N N . ARG A 1 265 ? -3.100 -7.944 15.183 1.00 96.06 265 ARG A N 1
ATOM 1971 C CA . ARG A 1 265 ? -2.339 -8.807 16.101 1.00 96.06 265 ARG A CA 1
ATOM 1972 C C . ARG A 1 265 ? -2.756 -8.539 17.542 1.00 96.06 265 ARG A C 1
ATOM 1974 O O . ARG A 1 265 ? -2.703 -7.404 18.004 1.00 96.06 265 ARG A O 1
ATOM 1981 N N . THR A 1 266 ? -3.108 -9.588 18.282 1.00 98.00 266 THR A N 1
ATOM 1982 C CA . THR A 1 266 ? -3.333 -9.481 19.732 1.00 98.00 266 THR A CA 1
ATOM 1983 C C . THR A 1 266 ? -1.996 -9.419 20.463 1.00 98.00 266 THR A C 1
ATOM 1985 O O . THR A 1 266 ? -1.170 -10.314 20.300 1.00 98.00 266 THR A O 1
ATOM 1988 N N . LEU A 1 267 ? -1.797 -8.366 21.257 1.00 98.00 267 LEU A N 1
ATOM 1989 C CA . LEU A 1 267 ? -0.624 -8.191 22.117 1.00 98.00 267 LEU A CA 1
ATOM 1990 C C . LEU A 1 267 ? -0.830 -8.863 23.474 1.00 98.00 267 LEU A C 1
ATOM 1992 O O . LEU A 1 267 ? 0.077 -9.494 24.002 1.00 98.00 267 LEU A O 1
ATOM 1996 N N . GLY A 1 268 ? -2.039 -8.751 24.025 1.00 97.94 268 GLY A N 1
ATOM 1997 C CA . GLY A 1 268 ? -2.368 -9.325 25.320 1.00 97.94 268 GLY A CA 1
ATOM 1998 C C . GLY A 1 268 ? -3.795 -9.020 25.751 1.00 97.94 268 GLY A C 1
ATOM 1999 O O . GLY A 1 268 ? -4.543 -8.310 25.073 1.00 97.94 268 GLY A O 1
ATOM 2000 N N . ARG A 1 269 ? -4.175 -9.593 26.891 1.00 97.94 269 ARG A N 1
ATOM 2001 C CA . ARG A 1 269 ? -5.477 -9.399 27.532 1.00 97.94 269 ARG A CA 1
ATOM 2002 C C . ARG A 1 269 ? -5.249 -8.959 28.969 1.00 97.94 269 ARG A C 1
ATOM 2004 O O . ARG A 1 269 ? -4.325 -9.453 29.605 1.00 97.94 269 ARG A O 1
ATOM 2011 N N . ALA A 1 270 ? -6.106 -8.083 29.470 1.00 97.75 270 ALA A N 1
ATOM 2012 C CA . ALA A 1 270 ? -6.067 -7.641 30.856 1.00 97.75 270 ALA A CA 1
ATOM 2013 C C . ALA A 1 270 ? -7.468 -7.637 31.467 1.00 97.75 270 ALA A C 1
ATOM 2015 O O . ALA A 1 270 ? -8.474 -7.570 30.754 1.00 97.75 270 ALA A O 1
ATOM 2016 N N . SER A 1 271 ? -7.519 -7.689 32.795 1.00 96.25 271 SER A N 1
ATOM 2017 C CA . SER A 1 271 ? -8.747 -7.596 33.578 1.00 96.25 271 SER A CA 1
ATOM 2018 C C . SER A 1 271 ? -8.550 -6.744 34.824 1.00 96.25 271 SER A C 1
ATOM 2020 O O . SER A 1 271 ? -7.437 -6.662 35.335 1.00 96.25 271 SER A O 1
ATOM 2022 N N . GLY A 1 272 ? -9.630 -6.160 35.332 1.00 91.31 272 GLY A N 1
ATOM 2023 C CA . GLY A 1 272 ? -9.629 -5.300 36.517 1.00 91.31 272 GLY A CA 1
ATOM 2024 C C . GLY A 1 272 ? -10.532 -4.088 36.316 1.00 91.31 272 GLY A C 1
ATOM 2025 O O . GLY A 1 272 ? -11.191 -3.981 35.287 1.00 91.31 272 GLY A O 1
ATOM 2026 N N . GLU A 1 273 ? -10.556 -3.174 37.287 1.00 85.12 273 GLU A N 1
ATOM 2027 C CA . GLU A 1 273 ? -11.320 -1.917 37.179 1.00 85.12 273 GLU A CA 1
ATOM 2028 C C . GLU A 1 273 ? -10.768 -0.986 36.088 1.00 85.12 273 GLU A C 1
ATOM 2030 O O . GLU A 1 273 ? -11.526 -0.272 35.440 1.00 85.12 273 GLU A O 1
ATOM 2035 N N . SER A 1 274 ? -9.456 -1.063 35.847 1.00 88.19 274 SER A N 1
ATOM 2036 C CA . SER A 1 274 ? -8.743 -0.378 34.766 1.00 88.19 274 SER A CA 1
ATOM 2037 C C . SER A 1 274 ? -7.803 -1.377 34.085 1.00 88.19 274 SER A C 1
ATOM 2039 O O . SER A 1 274 ? -6.629 -1.457 34.459 1.00 88.19 274 SER A O 1
ATOM 2041 N N . PRO A 1 275 ? -8.298 -2.206 33.142 1.00 97.19 275 PRO A N 1
ATOM 2042 C CA . PRO A 1 275 ? -7.486 -3.224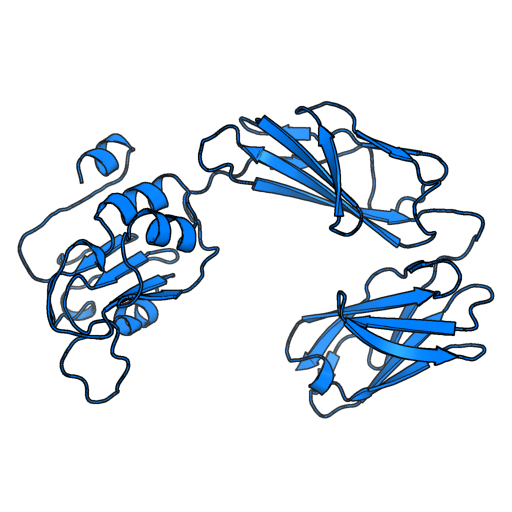 32.485 1.00 97.19 275 PRO A CA 1
ATOM 2043 C C . PRO A 1 275 ? -6.230 -2.608 31.861 1.00 97.19 275 PRO A C 1
ATOM 2045 O O . PRO A 1 275 ? -6.329 -1.701 31.033 1.00 97.19 275 PRO A O 1
ATOM 2048 N N . SER A 1 276 ? -5.058 -3.109 32.256 1.00 98.00 276 SER A N 1
ATOM 2049 C CA . SER A 1 276 ? -3.762 -2.587 31.827 1.00 98.00 276 SER A CA 1
ATOM 2050 C C . SER A 1 276 ? -2.799 -3.703 31.423 1.00 98.00 276 SER A C 1
ATOM 2052 O O . SER A 1 276 ? -2.808 -4.783 32.017 1.00 98.00 276 SER A O 1
ATOM 2054 N N . LEU A 1 277 ? -1.993 -3.452 30.393 1.00 98.19 277 LEU A N 1
ATOM 2055 C CA . LEU A 1 277 ? -1.004 -4.374 29.842 1.00 98.19 277 LEU A CA 1
ATOM 2056 C C . LEU A 1 277 ? 0.345 -3.666 29.689 1.00 98.19 277 LEU A C 1
ATOM 2058 O O . LEU A 1 277 ? 0.470 -2.747 28.881 1.00 98.19 277 LEU A O 1
ATOM 2062 N N . THR A 1 278 ? 1.359 -4.146 30.405 1.00 98.31 278 THR A N 1
ATOM 2063 C CA . THR A 1 278 ? 2.752 -3.708 30.243 1.00 98.31 278 THR A CA 1
ATOM 2064 C C . THR A 1 278 ? 3.513 -4.689 29.357 1.00 98.31 278 THR A C 1
ATOM 2066 O O . THR A 1 278 ? 3.417 -5.903 29.538 1.00 98.31 278 THR A O 1
ATOM 2069 N N . LEU A 1 279 ? 4.248 -4.166 28.378 1.00 97.38 279 LEU A N 1
ATOM 2070 C CA . LEU A 1 279 ? 5.069 -4.938 27.446 1.00 97.38 279 LEU A CA 1
ATOM 2071 C C . LEU A 1 279 ? 6.340 -4.173 27.059 1.00 97.38 279 LEU A C 1
ATOM 2073 O O . LEU A 1 279 ? 6.392 -2.947 27.125 1.00 97.38 279 LEU A O 1
ATOM 2077 N N . ARG A 1 280 ? 7.358 -4.910 26.614 1.00 97.56 280 ARG A N 1
ATOM 2078 C CA . ARG A 1 280 ? 8.573 -4.356 26.002 1.00 97.56 280 ARG A CA 1
ATOM 2079 C C . ARG A 1 280 ? 8.255 -3.784 24.621 1.00 97.56 280 ARG A C 1
ATOM 2081 O O . ARG A 1 280 ? 7.504 -4.400 23.873 1.00 97.56 280 ARG A O 1
ATOM 2088 N N . ALA A 1 281 ? 8.787 -2.612 24.277 1.00 97.06 281 ALA A N 1
ATOM 2089 C CA . ALA A 1 281 ? 8.442 -1.930 23.026 1.00 97.06 281 ALA A CA 1
ATOM 2090 C C . ALA A 1 281 ? 9.006 -2.605 21.761 1.00 97.06 281 ALA A C 1
ATOM 2092 O O . ALA A 1 281 ? 8.437 -2.450 20.679 1.00 97.06 281 ALA A O 1
ATOM 2093 N N . ASP A 1 282 ? 10.079 -3.385 21.882 1.00 96.75 282 ASP A N 1
ATOM 2094 C CA . ASP A 1 282 ? 10.672 -4.175 20.797 1.00 96.75 282 ASP A CA 1
ATOM 2095 C C . ASP A 1 282 ? 9.677 -5.115 20.100 1.00 96.75 282 ASP A C 1
ATOM 2097 O O . ASP A 1 282 ? 9.735 -5.275 18.878 1.00 96.75 282 ASP A O 1
ATOM 2101 N N . VAL A 1 283 ? 8.692 -5.654 20.827 1.00 96.50 283 VAL A N 1
ATOM 2102 C CA . VAL A 1 283 ? 7.658 -6.540 20.266 1.00 96.50 283 VAL A CA 1
ATOM 2103 C C . VAL A 1 283 ? 6.748 -5.849 19.244 1.00 96.50 283 VAL A C 1
ATOM 2105 O O . VAL A 1 283 ? 6.067 -6.541 18.476 1.00 96.50 283 VAL A O 1
ATOM 2108 N N . LEU A 1 284 ? 6.714 -4.509 19.251 1.00 96.25 284 LEU A N 1
ATOM 2109 C CA . LEU A 1 284 ? 5.907 -3.674 18.360 1.00 96.25 284 LEU A CA 1
ATOM 2110 C C . LEU A 1 284 ? 6.626 -3.358 17.038 1.00 96.25 284 LEU A C 1
ATOM 2112 O O . LEU A 1 284 ? 5.960 -3.061 16.046 1.00 96.25 284 LEU A O 1
ATOM 2116 N N . GLY A 1 285 ? 7.959 -3.457 17.001 1.00 95.06 285 GLY A N 1
ATOM 2117 C CA . GLY A 1 285 ? 8.784 -3.060 15.857 1.00 95.06 285 GLY A CA 1
ATOM 2118 C C . GLY A 1 285 ? 9.025 -1.545 15.761 1.00 95.06 285 GLY A C 1
ATOM 2119 O O . GLY A 1 285 ? 8.293 -0.741 16.331 1.00 95.06 285 GLY A O 1
ATOM 2120 N N . ARG A 1 286 ? 10.085 -1.152 15.037 1.00 96.00 286 ARG A N 1
ATOM 2121 C CA . ARG A 1 286 ? 10.492 0.256 14.850 1.00 96.00 286 ARG A CA 1
ATOM 2122 C C . ARG A 1 286 ? 9.511 1.023 13.961 1.00 96.00 286 ARG A C 1
ATOM 2124 O O . ARG A 1 286 ? 9.048 0.497 12.952 1.00 96.00 286 ARG A O 1
ATOM 2131 N N . GLY A 1 287 ? 9.308 2.304 14.271 1.00 96.00 287 GLY A N 1
ATOM 2132 C CA . GLY A 1 287 ? 8.500 3.232 13.478 1.00 96.00 287 GLY A CA 1
ATOM 2133 C C . GLY A 1 287 ? 7.112 3.505 14.071 1.00 96.00 287 GLY A C 1
ATOM 2134 O O . GLY A 1 287 ? 6.913 3.336 15.277 1.00 96.00 287 GLY A O 1
ATOM 2135 N N . PRO A 1 288 ? 6.156 3.986 13.255 1.00 96.81 288 PRO A N 1
ATOM 2136 C CA . PRO A 1 288 ? 4.801 4.270 13.710 1.00 96.81 288 PRO A CA 1
ATOM 2137 C C . PRO A 1 288 ? 4.025 2.978 13.986 1.00 96.81 288 PRO A C 1
ATOM 2139 O O . PRO A 1 288 ? 3.922 2.091 13.139 1.00 96.81 288 PRO A O 1
ATOM 2142 N N . VAL A 1 289 ? 3.418 2.904 15.165 1.00 96.56 289 VAL A N 1
ATOM 2143 C CA . VAL A 1 289 ? 2.650 1.762 15.657 1.00 96.56 289 VAL A CA 1
ATOM 2144 C C . VAL A 1 289 ? 1.219 2.204 15.945 1.00 96.56 289 VAL A C 1
ATOM 2146 O O . VAL A 1 289 ? 0.991 3.156 16.692 1.00 96.56 289 VAL A O 1
ATOM 2149 N N . ARG A 1 290 ? 0.252 1.485 15.366 1.00 96.31 290 ARG A N 1
ATOM 2150 C CA . ARG A 1 290 ? -1.187 1.671 15.594 1.00 96.31 290 ARG A CA 1
ATOM 2151 C C . ARG A 1 290 ? -1.692 0.662 16.620 1.00 96.31 290 ARG A C 1
ATOM 2153 O O . ARG A 1 290 ? -1.692 -0.543 16.351 1.00 96.31 290 ARG A O 1
ATOM 2160 N N . LEU A 1 291 ? -2.158 1.157 17.760 1.00 97.50 291 LEU A N 1
ATOM 2161 C CA . LEU A 1 291 ? -2.676 0.366 18.874 1.00 97.50 291 LEU A CA 1
ATOM 2162 C C . LEU A 1 291 ? -4.159 0.649 19.102 1.00 97.50 291 LEU A C 1
ATOM 2164 O O . LEU A 1 291 ? -4.612 1.770 18.899 1.00 97.50 291 LEU A O 1
ATOM 2168 N N . HIS A 1 292 ? -4.919 -0.344 19.547 1.00 96.88 292 HIS A N 1
ATOM 2169 C CA . HIS A 1 292 ? -6.291 -0.142 20.016 1.00 96.88 292 HIS A CA 1
ATOM 2170 C C . HIS A 1 292 ? -6.674 -1.188 21.064 1.00 96.88 292 HIS A C 1
ATOM 2172 O O . HIS A 1 292 ? -6.017 -2.227 21.202 1.00 96.88 292 HIS A O 1
ATOM 2178 N N . ALA A 1 293 ? -7.737 -0.897 21.809 1.00 97.06 293 ALA A N 1
ATOM 2179 C CA . ALA A 1 293 ? -8.354 -1.818 22.749 1.00 97.06 293 ALA A CA 1
ATOM 2180 C C . ALA A 1 293 ? -9.696 -2.314 22.201 1.00 97.06 293 ALA A C 1
ATOM 2182 O O . ALA A 1 293 ? -10.403 -1.581 21.511 1.00 97.06 293 ALA A O 1
ATOM 2183 N N . VAL A 1 294 ? -10.045 -3.552 22.539 1.00 95.44 294 VAL A N 1
ATOM 2184 C CA . VAL A 1 294 ? -11.347 -4.158 22.242 1.00 95.44 294 VAL A CA 1
ATOM 2185 C C . VAL A 1 294 ? -11.950 -4.696 23.533 1.00 95.44 294 VAL A C 1
ATOM 2187 O O . VAL A 1 294 ? -11.274 -5.408 24.282 1.00 95.44 294 VAL A O 1
ATOM 2190 N N . ASN A 1 295 ? -13.222 -4.397 23.784 1.00 93.81 295 ASN A N 1
ATOM 2191 C CA . ASN A 1 295 ? -14.008 -5.067 24.809 1.00 93.81 295 ASN A CA 1
ATOM 2192 C C . ASN A 1 295 ? -14.414 -6.457 24.283 1.00 93.81 295 ASN A C 1
ATOM 2194 O O . ASN A 1 295 ? -15.209 -6.545 23.347 1.00 93.81 295 ASN A O 1
ATOM 2198 N N . PRO A 1 296 ? -13.906 -7.562 24.857 1.00 92.94 296 PRO A N 1
ATOM 2199 C CA . PRO A 1 296 ? -14.174 -8.899 24.333 1.00 92.94 296 PRO A CA 1
ATOM 2200 C C . PRO A 1 296 ? -15.634 -9.346 24.489 1.00 92.94 296 PRO A C 1
ATOM 2202 O O . PRO A 1 296 ? -16.033 -10.289 23.815 1.00 92.94 296 PRO A O 1
ATOM 2205 N N . ALA A 1 297 ? -16.418 -8.710 25.368 1.00 89.75 297 ALA A N 1
ATOM 2206 C CA . ALA A 1 297 ? -17.815 -9.074 25.595 1.00 89.75 297 ALA A CA 1
ATOM 2207 C C . ALA A 1 297 ? -18.763 -8.426 24.574 1.00 89.75 297 ALA A C 1
ATOM 2209 O O . ALA A 1 297 ? -19.673 -9.087 24.085 1.00 89.75 297 ALA A O 1
ATOM 2210 N N . SER A 1 298 ? -18.551 -7.146 24.251 1.00 88.44 298 SER A N 1
ATOM 2211 C CA . SER A 1 298 ? -19.404 -6.394 23.317 1.00 88.44 298 SER A CA 1
ATOM 2212 C C . SER A 1 298 ? -18.830 -6.284 21.902 1.00 88.44 298 SER A C 1
ATOM 2214 O O . SER A 1 298 ? -19.536 -5.871 20.986 1.00 88.44 298 SER A O 1
ATOM 2216 N N . GLY A 1 299 ? -17.544 -6.593 21.720 1.00 89.88 299 GLY A N 1
ATOM 2217 C CA . GLY A 1 299 ? -16.806 -6.313 20.488 1.00 89.88 299 GLY A CA 1
ATOM 2218 C C . GLY A 1 299 ? -16.451 -4.836 20.299 1.00 89.88 299 GLY A C 1
ATOM 2219 O O . GLY A 1 299 ? -15.817 -4.504 19.303 1.00 89.88 299 GLY A O 1
ATOM 2220 N N . GLU A 1 300 ? -16.833 -3.961 21.237 1.00 91.56 300 GLU A N 1
ATOM 2221 C CA . GLU A 1 300 ? -16.594 -2.521 21.146 1.00 91.56 300 GLU A CA 1
ATOM 2222 C C . GLU A 1 300 ? -15.105 -2.205 21.022 1.00 91.56 300 GLU A C 1
ATOM 2224 O O . GLU A 1 300 ? -14.290 -2.762 21.761 1.00 91.56 300 GLU A O 1
ATOM 2229 N N . GLN A 1 301 ? -14.754 -1.300 20.108 1.00 92.44 301 GLN A N 1
ATOM 2230 C CA . GLN A 1 301 ? -13.366 -0.938 19.823 1.00 92.44 301 GLN A CA 1
ATOM 2231 C C . GLN A 1 301 ? -13.081 0.519 20.183 1.00 92.44 301 GLN A C 1
ATOM 2233 O O . GLN A 1 301 ? -13.923 1.402 20.006 1.00 92.44 301 GLN A O 1
ATOM 2238 N N . SER A 1 302 ? -11.868 0.778 20.672 1.00 94.81 302 SER A N 1
ATOM 2239 C CA . SER A 1 302 ? -11.391 2.139 20.895 1.00 94.81 302 SER A CA 1
ATOM 2240 C C . SER A 1 302 ? -10.952 2.799 19.595 1.00 94.81 302 SER A C 1
ATOM 2242 O O . SER A 1 302 ? -10.480 2.134 18.672 1.00 94.81 302 SER A O 1
ATOM 2244 N N . ALA A 1 303 ? -10.958 4.133 19.580 1.00 94.50 303 ALA A N 1
ATOM 2245 C CA . ALA A 1 303 ? -10.172 4.869 18.597 1.00 94.50 303 ALA A CA 1
ATOM 2246 C C . ALA A 1 303 ? -8.694 4.426 18.649 1.00 94.50 303 ALA A C 1
ATOM 2248 O O . ALA A 1 303 ? -8.195 4.079 19.732 1.00 94.50 303 ALA A O 1
ATOM 2249 N N . PRO A 1 304 ? -7.989 4.408 17.505 1.00 94.94 304 PRO A N 1
ATOM 2250 C CA . PRO A 1 304 ? -6.597 4.008 17.467 1.00 94.94 304 PRO A CA 1
ATOM 2251 C C . PRO A 1 304 ? -5.714 5.043 18.166 1.00 94.94 304 PRO A C 1
ATOM 2253 O O . PRO A 1 304 ? -5.842 6.248 17.952 1.00 94.94 304 PRO A O 1
ATOM 2256 N N . LEU A 1 305 ? -4.762 4.551 18.949 1.00 96.19 305 LEU A N 1
ATOM 2257 C CA . LEU A 1 305 ? -3.649 5.316 19.488 1.00 96.19 305 LEU A CA 1
ATOM 2258 C C . LEU A 1 305 ? -2.415 5.074 18.622 1.00 96.19 305 LEU A C 1
ATOM 2260 O O . LEU A 1 305 ? -2.041 3.932 18.354 1.00 96.19 305 LEU A O 1
ATOM 2264 N N . TRP A 1 306 ? -1.784 6.164 18.194 1.00 96.50 306 TRP A N 1
ATOM 2265 C CA . TRP A 1 306 ? -0.533 6.127 17.447 1.00 96.50 306 TRP A CA 1
ATOM 2266 C C . TRP A 1 306 ? 0.641 6.438 18.368 1.00 96.50 306 TRP A C 1
ATOM 2268 O O . TRP A 1 306 ? 0.655 7.456 19.057 1.00 96.50 306 TRP A O 1
ATOM 2278 N N . LEU A 1 307 ? 1.634 5.560 18.335 1.00 95.38 307 LEU A N 1
ATOM 2279 C CA . LEU A 1 307 ? 2.885 5.656 19.075 1.00 95.38 307 LEU A CA 1
ATOM 2280 C C . LEU A 1 307 ? 4.042 5.520 18.088 1.00 95.38 307 LEU A C 1
ATOM 2282 O O . LEU A 1 307 ? 3.911 4.834 17.079 1.00 95.38 307 LEU A O 1
ATOM 2286 N N . TRP A 1 308 ? 5.186 6.123 18.378 1.00 97.38 308 TRP A N 1
ATOM 2287 C CA . TRP A 1 308 ? 6.399 5.908 17.605 1.00 97.38 308 TRP A CA 1
ATOM 2288 C C . TRP A 1 308 ? 7.463 5.179 18.424 1.00 97.38 308 TRP A C 1
ATOM 2290 O O . TRP A 1 308 ? 7.881 5.652 19.484 1.00 97.38 308 TRP A O 1
ATOM 2300 N N . VAL A 1 309 ? 7.926 4.042 17.915 1.00 97.06 309 VAL A N 1
ATOM 2301 C CA . VAL A 1 309 ? 9.003 3.256 18.524 1.00 97.06 309 VAL A CA 1
ATOM 2302 C C . VAL A 1 309 ? 10.319 3.618 17.844 1.00 97.06 309 VAL A C 1
ATOM 2304 O O . VAL A 1 309 ? 10.420 3.557 16.614 1.00 97.06 309 VAL A O 1
ATOM 2307 N N . ARG A 1 310 ? 11.316 4.020 18.631 1.00 93.50 310 ARG A N 1
ATOM 2308 C CA . ARG A 1 310 ? 12.626 4.479 18.141 1.00 93.50 310 ARG A CA 1
ATOM 2309 C C . ARG A 1 310 ? 13.775 3.596 18.593 1.00 93.50 310 ARG A C 1
ATOM 2311 O O . ARG A 1 310 ? 13.680 2.989 19.674 1.00 93.50 310 ARG A O 1
#

Secondary structure (DSSP, 8-state):
-HHHHHTT------SSSS-SS---EEEEEE--SS--TTTTT--EEEEEEEEE-STTTT---TT-SS--THHHHHTT-SEEEEE---S---GGGSPPTHHHHHHHTT--HHHHHHTT-S-GGGEEEEE-TT--TT--PPEEE-SS--TTEEE-SEEEEPPEEES-EEEEEEEETTEEEEEE-TTPPEEEEGGGSPSEEEEEEEEEEESSTT--EEEEEEEEEE-SS-SS--EEEEESSSEE-TTSEEEEEEE-TT--EEEEEETTEEEEEEESSS-EEEEEGGGG-SEEEEEEEE-TTT--BPPPEEEEE-

Radius of gyration: 25.55 Å; chains: 1; bounding box: 63×36×68 Å